Protein AF-A0A7S4PIA6-F1 (afdb_monomer_lite)

pLDDT: mean 94.28, std 5.27, range [56.28, 98.75]

Foldseek 3Di:
DVVLPDPQEDEWDWDWDQDPNDIDIDTDDFQDDPVFWAAADDPQQPDGHPRDPVVQVVLQSVLLQLLADWAAFPNDIGSFHRQFTWGLGPVRGIYTDDCQLRAFAAQDDPVDVVSRSHRGFFSLLQSPPPHRAHSQQPHPRRVVTPCNVVNNVVSPVSNCCCLPVLLLVLQVVLVVCVVVDDCVPPDPCVSCVNSRHDLVCLVSSLVDPPHDPVSNVVSVVVVVVVVVVVVVD

Organism: NCBI:txid180227

Structure (mmCIF, N/CA/C/O backbone):
data_AF-A0A7S4PIA6-F1
#
_entry.id   AF-A0A7S4PIA6-F1
#
loop_
_atom_site.group_PDB
_atom_site.id
_atom_site.type_symbol
_atom_site.label_atom_id
_atom_site.label_alt_id
_atom_site.label_comp_id
_atom_site.label_asym_id
_atom_site.label_entity_id
_atom_site.label_seq_id
_atom_site.pdbx_PDB_ins_code
_atom_site.Cartn_x
_atom_site.Cartn_y
_atom_site.Cartn_z
_atom_site.occupancy
_atom_site.B_iso_or_equiv
_atom_site.auth_seq_id
_atom_site.auth_comp_id
_atom_site.auth_asym_id
_atom_site.auth_atom_id
_atom_site.pdbx_PDB_model_num
ATOM 1 N N . TYR A 1 1 ? -2.557 -5.756 -7.084 1.00 83.75 1 TYR A N 1
ATOM 2 C CA . TYR A 1 1 ? -2.097 -6.574 -8.223 1.00 83.75 1 TYR A CA 1
ATOM 3 C C . TYR A 1 1 ? -3.034 -7.742 -8.509 1.00 83.75 1 TYR A C 1
ATOM 5 O O . TYR A 1 1 ? -3.848 -7.575 -9.399 1.00 83.75 1 TYR A O 1
ATOM 13 N N . VAL A 1 2 ? -3.037 -8.859 -7.762 1.00 85.31 2 VAL A N 1
ATOM 14 C CA . VAL A 1 2 ? -3.943 -10.005 -8.061 1.00 85.31 2 VAL A CA 1
ATOM 15 C C . VAL A 1 2 ? -5.424 -9.602 -8.090 1.00 85.31 2 VAL A C 1
ATOM 17 O O . VAL A 1 2 ? -6.125 -9.867 -9.060 1.00 85.31 2 VAL A O 1
ATOM 20 N N . SER A 1 3 ? -5.890 -8.867 -7.0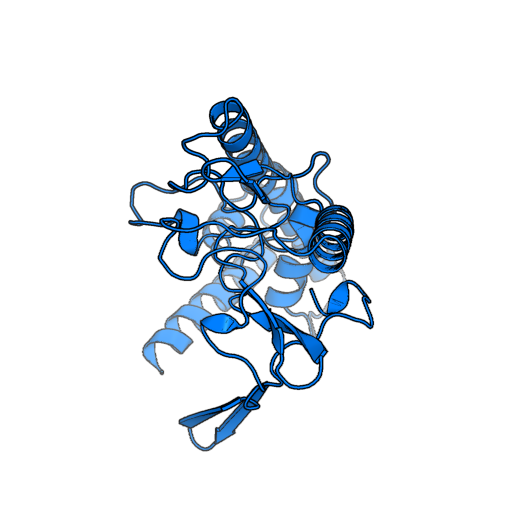76 1.00 86.12 3 SER A N 1
ATOM 21 C CA . SER A 1 3 ? -7.283 -8.397 -6.993 1.00 86.12 3 SER A CA 1
ATOM 22 C C . SER A 1 3 ? -7.675 -7.366 -8.060 1.00 86.12 3 SER A C 1
ATOM 24 O O . SER A 1 3 ? -8.831 -6.964 -8.103 1.00 86.12 3 SER A O 1
ATOM 26 N N . CYS A 1 4 ? -6.742 -6.916 -8.906 1.00 87.25 4 CYS A N 1
ATOM 27 C CA . CYS A 1 4 ? -7.047 -6.018 -10.019 1.00 87.25 4 CYS A CA 1
ATOM 28 C C . CYS A 1 4 ? -7.669 -6.759 -11.218 1.00 87.25 4 CYS A C 1
ATOM 30 O O . CYS A 1 4 ? -8.058 -6.099 -12.176 1.00 87.25 4 CYS A O 1
ATOM 32 N N . GLY A 1 5 ? -7.757 -8.098 -11.180 1.00 84.12 5 GLY A N 1
ATOM 33 C CA . GLY A 1 5 ? -8.440 -8.890 -12.211 1.00 84.12 5 GLY A CA 1
ATOM 34 C C . GLY A 1 5 ? -7.747 -8.838 -13.573 1.00 84.12 5 GLY A C 1
ATOM 35 O O . GLY A 1 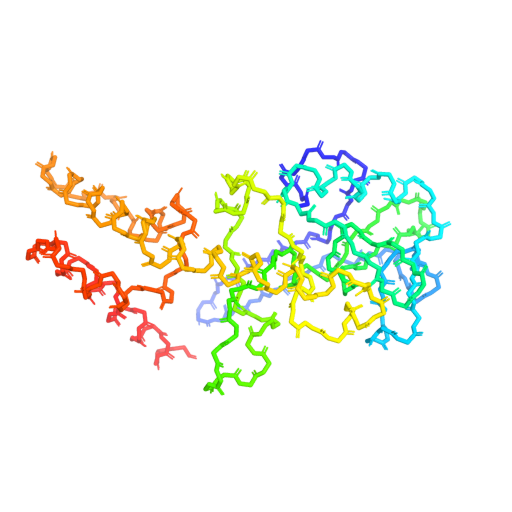5 ? -8.406 -8.736 -14.601 1.00 84.12 5 GLY A O 1
ATOM 36 N N . LEU A 1 6 ? -6.411 -8.820 -13.581 1.00 80.69 6 LEU A N 1
ATOM 37 C CA . LEU A 1 6 ? -5.613 -8.775 -14.803 1.00 80.69 6 LEU A CA 1
ATOM 38 C C . LEU A 1 6 ? -5.023 -10.161 -15.080 1.00 80.69 6 LEU A C 1
ATOM 40 O O . LEU A 1 6 ? -4.010 -10.522 -14.484 1.00 80.69 6 LEU A O 1
ATOM 44 N N . ASP A 1 7 ? -5.633 -10.902 -16.008 1.00 81.69 7 ASP A N 1
ATOM 45 C CA . ASP A 1 7 ? -5.304 -12.308 -16.329 1.00 81.69 7 ASP A CA 1
ATOM 46 C C . ASP A 1 7 ? -3.845 -12.537 -16.763 1.00 81.69 7 ASP A C 1
ATOM 48 O O . ASP A 1 7 ? -3.306 -13.645 -16.709 1.00 81.69 7 ASP A O 1
ATOM 52 N N . GLU A 1 8 ? -3.178 -11.476 -17.211 1.00 84.50 8 GLU A N 1
ATOM 53 C CA . GLU A 1 8 ? -1.801 -11.525 -17.691 1.00 84.50 8 GLU A CA 1
ATOM 54 C C . GLU A 1 8 ? -0.763 -11.444 -16.561 1.00 84.50 8 GLU A C 1
ATOM 56 O O . GLU A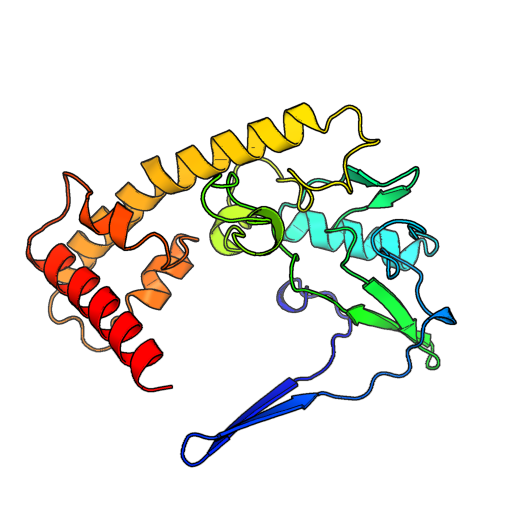 1 8 ? 0.370 -11.892 -16.757 1.00 84.50 8 GLU A O 1
ATOM 61 N N . VAL A 1 9 ? -1.139 -10.925 -15.383 1.00 85.06 9 VAL A N 1
ATOM 62 C CA . VAL A 1 9 ? -0.242 -10.760 -14.229 1.00 85.06 9 VAL A CA 1
ATOM 63 C C . VAL A 1 9 ? -0.154 -12.060 -13.441 1.00 85.06 9 VAL A C 1
ATOM 65 O O . VAL A 1 9 ? -1.127 -12.490 -12.824 1.00 85.06 9 VAL A O 1
ATOM 68 N N . ARG A 1 10 ? 1.040 -12.651 -13.375 1.00 91.94 10 ARG A N 1
ATOM 69 C CA . ARG A 1 10 ? 1.325 -13.769 -12.465 1.00 91.94 10 ARG A CA 1
ATOM 70 C C . ARG A 1 10 ? 2.151 -13.286 -11.288 1.00 91.94 10 ARG A C 1
ATOM 72 O O . ARG A 1 10 ? 3.020 -12.433 -11.430 1.00 91.94 10 ARG A O 1
ATOM 79 N N . VAL A 1 11 ? 1.874 -13.848 -10.124 1.00 92.75 11 VAL A N 1
ATOM 80 C CA . VAL A 1 11 ? 2.612 -13.597 -8.884 1.00 92.75 11 VAL A CA 1
ATOM 81 C C . VAL A 1 11 ? 3.029 -14.947 -8.301 1.00 92.75 11 VAL A C 1
ATOM 83 O O . VAL A 1 11 ? 2.384 -15.953 -8.619 1.00 92.75 11 VAL A O 1
ATOM 86 N N . PRO A 1 12 ? 4.081 -15.015 -7.473 1.00 91.62 12 PRO A N 1
ATOM 87 C CA . PRO A 1 12 ? 4.434 -16.258 -6.808 1.00 91.62 12 PRO A CA 1
ATOM 88 C C . PRO A 1 12 ? 3.278 -16.738 -5.927 1.00 91.62 12 PRO A C 1
ATOM 90 O O . PRO A 1 12 ? 2.705 -15.968 -5.151 1.00 91.62 12 PRO A O 1
ATOM 93 N N . LEU A 1 13 ? 2.935 -18.019 -6.050 1.00 91.25 13 LEU A N 1
ATOM 94 C CA . LEU A 1 13 ? 1.990 -18.660 -5.145 1.00 91.25 13 LEU A CA 1
ATOM 95 C C . LEU A 1 13 ? 2.695 -18.911 -3.818 1.00 91.25 13 LEU A C 1
ATOM 97 O O . LEU A 1 13 ? 3.808 -19.437 -3.797 1.00 91.25 13 LEU A O 1
ATOM 101 N N . MET A 1 14 ? 2.039 -18.531 -2.727 1.00 91.69 14 MET A N 1
ATOM 102 C CA . MET A 1 14 ? 2.562 -18.673 -1.376 1.00 91.69 14 MET A CA 1
ATOM 103 C C . MET A 1 14 ? 1.579 -19.464 -0.519 1.00 91.69 14 MET A C 1
ATOM 105 O O . MET A 1 14 ? 0.386 -19.161 -0.501 1.00 91.69 14 MET A O 1
ATOM 109 N N . ALA A 1 15 ? 2.092 -20.454 0.204 1.00 94.19 15 ALA A N 1
ATOM 110 C CA . ALA A 1 15 ? 1.369 -21.189 1.230 1.00 94.19 15 ALA A CA 1
ATOM 111 C C . ALA A 1 15 ? 2.049 -20.953 2.581 1.00 94.19 15 ALA A C 1
ATOM 113 O O . ALA A 1 15 ? 3.270 -21.057 2.697 1.00 94.19 15 ALA A O 1
ATOM 114 N N . ILE A 1 16 ? 1.249 -20.629 3.594 1.00 94.69 16 ILE A N 1
ATOM 115 C CA . ILE A 1 16 ? 1.700 -20.492 4.979 1.00 94.69 16 ILE A CA 1
ATOM 116 C C . ILE A 1 16 ? 1.115 -21.667 5.755 1.00 94.69 16 ILE A C 1
ATOM 118 O O . ILE A 1 16 ? -0.101 -21.857 5.752 1.00 94.69 16 ILE A O 1
ATOM 122 N N . VAL A 1 17 ? 1.979 -22.448 6.399 1.00 94.19 17 VAL A N 1
ATOM 123 C CA . VAL A 1 17 ? 1.599 -23.578 7.250 1.00 94.19 17 VAL A CA 1
ATOM 124 C C . VAL A 1 17 ? 2.033 -23.264 8.673 1.00 94.19 17 VAL A C 1
ATOM 126 O O . VAL A 1 17 ? 3.227 -23.168 8.952 1.00 94.19 17 VAL A O 1
ATOM 129 N N . ASP A 1 18 ? 1.053 -23.106 9.558 1.00 94.00 18 ASP A N 1
ATOM 130 C CA . ASP A 1 18 ? 1.274 -22.942 10.991 1.00 94.00 18 ASP A CA 1
ATOM 131 C C . ASP A 1 18 ? 1.080 -24.297 11.685 1.00 94.00 18 ASP A C 1
ATOM 133 O O . ASP A 1 18 ? -0.006 -24.874 11.627 1.00 94.00 18 ASP A O 1
ATOM 137 N N . TYR A 1 19 ? 2.124 -24.816 12.334 1.00 92.50 19 TYR A N 1
ATOM 138 C CA . TYR A 1 19 ? 2.091 -26.103 13.031 1.00 92.50 19 TYR A CA 1
ATOM 139 C C . TYR A 1 19 ? 2.911 -26.054 14.323 1.00 92.50 19 TYR A C 1
ATOM 141 O O . TYR A 1 19 ? 4.106 -25.779 14.292 1.00 92.50 19 TYR A O 1
ATOM 149 N N . LEU A 1 20 ? 2.263 -26.320 15.465 1.00 90.94 20 LEU A N 1
ATOM 150 C CA . LEU A 1 20 ? 2.878 -26.332 16.806 1.00 90.94 20 LEU A CA 1
ATOM 151 C C . LEU A 1 20 ? 3.732 -25.086 17.124 1.00 90.94 20 LEU A C 1
ATOM 153 O O . LEU A 1 20 ? 4.808 -25.191 17.700 1.00 90.94 20 LEU A O 1
ATOM 157 N N . GLY A 1 21 ? 3.259 -23.901 16.727 1.00 86.06 21 GLY A N 1
ATOM 158 C CA . GLY A 1 21 ? 3.973 -22.634 16.939 1.00 86.06 21 GLY A CA 1
ATOM 159 C C . GLY A 1 21 ? 5.052 -22.324 15.895 1.00 86.06 21 GLY A C 1
ATOM 160 O O . GLY A 1 21 ? 5.575 -21.215 15.880 1.00 86.06 21 GLY A O 1
ATOM 161 N N . PHE A 1 22 ? 5.344 -23.244 14.974 1.00 87.44 22 PHE A N 1
ATOM 162 C CA . PHE A 1 22 ? 6.227 -22.992 13.838 1.00 87.44 22 PHE A CA 1
ATOM 163 C C . PHE A 1 22 ? 5.433 -22.503 12.632 1.00 87.44 22 PHE A C 1
ATOM 165 O O . PHE A 1 22 ? 4.358 -23.024 12.332 1.00 87.44 22 PHE A O 1
ATOM 172 N N . ARG A 1 23 ? 5.999 -21.536 11.906 1.00 92.62 23 ARG A N 1
ATOM 173 C CA . ARG A 1 23 ? 5.467 -21.046 10.634 1.00 92.62 23 ARG A CA 1
ATOM 174 C C . ARG A 1 23 ? 6.405 -21.417 9.494 1.00 92.62 23 ARG A C 1
ATOM 176 O O . ARG A 1 23 ? 7.522 -20.910 9.417 1.00 92.62 23 ARG A O 1
ATOM 183 N N . LEU A 1 24 ? 5.923 -22.254 8.583 1.00 93.69 24 LEU A N 1
ATOM 184 C CA . LEU A 1 24 ? 6.580 -22.553 7.316 1.00 93.69 24 LEU A CA 1
ATOM 185 C C . LEU A 1 24 ? 5.947 -21.705 6.208 1.00 93.69 24 LEU A C 1
ATOM 187 O O . LEU A 1 24 ? 4.731 -21.737 6.018 1.00 93.69 24 LEU A O 1
ATOM 191 N N . THR A 1 25 ? 6.773 -20.997 5.440 1.00 94.00 25 THR A N 1
ATOM 192 C CA . THR A 1 25 ? 6.342 -20.303 4.219 1.00 94.00 25 THR A CA 1
ATOM 193 C C . THR A 1 25 ? 6.908 -21.037 3.009 1.00 94.00 25 THR A C 1
ATOM 195 O O . THR A 1 25 ? 8.121 -21.069 2.817 1.00 94.00 25 THR A O 1
ATOM 198 N N . ALA A 1 26 ? 6.036 -21.612 2.184 1.00 94.38 26 ALA A N 1
ATOM 199 C CA . ALA A 1 26 ? 6.396 -22.216 0.906 1.00 94.38 26 ALA A CA 1
ATOM 200 C C . ALA A 1 26 ? 6.010 -21.268 -0.234 1.00 94.38 26 ALA A C 1
ATOM 202 O O . ALA A 1 26 ? 4.901 -20.734 -0.248 1.00 94.38 26 ALA A O 1
ATOM 203 N N . MET A 1 27 ? 6.912 -21.060 -1.194 1.00 93.62 27 MET A N 1
ATOM 204 C CA . MET A 1 27 ? 6.695 -20.169 -2.334 1.00 93.62 27 MET A CA 1
ATOM 205 C C . MET A 1 27 ? 7.078 -20.866 -3.640 1.00 93.62 27 MET A C 1
ATOM 207 O O . MET A 1 27 ? 8.087 -21.567 -3.697 1.00 93.62 27 MET A O 1
ATOM 211 N N . SER A 1 28 ? 6.286 -20.678 -4.696 1.00 93.88 28 SER A N 1
ATOM 212 C CA . SER A 1 28 ? 6.595 -21.224 -6.021 1.00 93.88 28 SER A CA 1
ATOM 213 C C . SER A 1 28 ? 7.876 -20.616 -6.595 1.00 93.88 28 SER A C 1
ATOM 215 O O . SER A 1 28 ? 8.031 -19.392 -6.585 1.00 93.88 28 SER A O 1
ATOM 217 N N . LEU A 1 29 ? 8.732 -21.447 -7.192 1.00 94.25 29 LEU A N 1
ATOM 218 C CA . LEU A 1 29 ? 9.835 -20.970 -8.023 1.00 94.25 29 LEU A CA 1
ATOM 219 C C . LEU A 1 29 ? 9.290 -20.443 -9.351 1.00 94.25 29 LEU A C 1
ATOM 221 O O . LEU A 1 29 ? 8.489 -21.103 -10.013 1.00 94.25 29 LEU A O 1
ATOM 225 N N . LEU A 1 30 ? 9.730 -19.250 -9.738 1.00 95.25 30 LEU A N 1
ATOM 226 C CA . LEU A 1 30 ? 9.343 -18.615 -10.995 1.00 95.25 30 LEU A CA 1
ATOM 227 C C . LEU A 1 30 ? 10.496 -18.701 -12.007 1.00 95.25 30 LEU A C 1
ATOM 229 O O . LEU A 1 30 ? 11.657 -18.631 -11.599 1.00 95.25 30 LEU A O 1
ATOM 233 N N . PRO A 1 31 ? 10.221 -18.794 -13.322 1.00 96.19 31 PRO A N 1
ATOM 234 C CA . PRO A 1 31 ? 11.248 -18.880 -14.363 1.00 96.19 31 PRO A CA 1
ATOM 235 C C . PRO A 1 31 ? 11.884 -17.508 -14.671 1.00 96.19 31 PRO A C 1
ATOM 237 O O . PRO A 1 31 ? 12.035 -17.132 -15.832 1.00 96.19 31 PRO A O 1
ATOM 240 N N . VAL A 1 32 ? 12.252 -16.749 -13.637 1.00 96.62 32 VAL A N 1
ATOM 241 C CA . VAL A 1 32 ? 12.794 -15.383 -13.721 1.00 96.62 32 VAL A CA 1
ATOM 242 C C . VAL A 1 32 ? 14.270 -15.337 -13.308 1.00 96.62 32 VAL A C 1
ATOM 244 O O . VAL A 1 32 ? 14.841 -16.306 -12.805 1.00 96.62 32 VAL A O 1
ATOM 247 N N . GLY A 1 33 ? 14.924 -14.218 -13.585 1.00 94.38 33 GLY A N 1
ATOM 248 C CA . GLY A 1 33 ? 16.322 -13.930 -13.265 1.00 94.38 33 GLY A CA 1
ATOM 249 C C . GLY A 1 33 ? 16.640 -12.449 -13.471 1.00 94.38 33 GLY A C 1
ATOM 250 O O . GLY A 1 33 ? 15.786 -11.689 -13.930 1.00 94.38 33 GLY A O 1
ATOM 251 N N . ARG A 1 34 ? 17.871 -12.025 -13.166 1.00 93.38 34 ARG A N 1
ATOM 252 C CA . ARG A 1 34 ? 18.283 -10.611 -13.303 1.00 93.38 34 ARG A CA 1
ATOM 253 C C . ARG A 1 34 ? 18.144 -10.080 -14.734 1.00 93.38 34 ARG A C 1
ATOM 255 O O . ARG A 1 34 ? 17.800 -8.925 -14.951 1.00 93.38 34 ARG A O 1
ATOM 262 N N . ASP A 1 35 ? 18.375 -10.947 -15.710 1.00 95.25 35 ASP A N 1
ATOM 263 C CA . ASP A 1 35 ? 18.258 -10.697 -17.146 1.00 95.25 35 ASP A CA 1
ATOM 264 C C . ASP A 1 35 ? 16.808 -10.525 -17.629 1.00 95.25 35 ASP A C 1
ATOM 266 O O . ASP A 1 35 ? 16.577 -9.917 -18.668 1.00 95.25 35 ASP A O 1
ATOM 270 N N . THR A 1 36 ? 15.828 -11.011 -16.862 1.00 97.12 36 THR A N 1
ATOM 271 C CA . THR A 1 36 ? 14.402 -10.995 -17.245 1.00 97.12 36 THR A CA 1
ATOM 272 C C . THR A 1 36 ? 13.634 -9.751 -16.785 1.00 97.12 36 THR A C 1
ATOM 274 O O . THR A 1 36 ? 12.464 -9.598 -17.142 1.00 97.12 36 THR A O 1
ATOM 277 N N . LEU A 1 37 ? 14.256 -8.883 -15.974 1.00 97.69 37 LEU A N 1
ATOM 278 C CA . LEU A 1 37 ? 13.641 -7.656 -15.461 1.00 97.69 37 LEU A CA 1
ATOM 279 C C . LEU A 1 37 ? 13.376 -6.679 -16.614 1.00 97.69 37 LEU A C 1
ATOM 281 O O . LEU A 1 37 ? 14.299 -6.297 -17.329 1.00 97.69 37 LEU A O 1
ATOM 285 N N . VAL A 1 38 ? 12.135 -6.232 -16.765 1.00 97.81 38 VAL A N 1
ATOM 286 C CA . VAL A 1 38 ? 11.719 -5.272 -17.806 1.00 97.81 38 VAL A CA 1
ATOM 287 C C . VAL A 1 38 ? 11.007 -4.044 -17.240 1.00 97.81 38 VAL A C 1
ATOM 289 O O . VAL A 1 38 ? 10.715 -3.109 -17.984 1.00 97.81 38 VAL A O 1
ATOM 292 N N . TYR A 1 39 ? 10.695 -4.038 -15.945 1.00 97.94 39 TYR A N 1
ATOM 293 C CA . TYR A 1 39 ? 9.979 -2.957 -15.282 1.00 97.94 39 TYR A CA 1
ATOM 294 C C . TYR A 1 39 ? 10.404 -2.854 -13.810 1.00 97.94 39 TYR A C 1
ATOM 296 O O . TYR A 1 39 ? 10.526 -3.882 -13.150 1.00 97.94 39 TYR A O 1
ATOM 304 N N . GLY A 1 40 ? 10.588 -1.635 -13.297 1.00 97.38 40 GLY A N 1
ATOM 305 C CA . GLY A 1 40 ? 11.011 -1.382 -11.915 1.00 97.38 40 GLY A CA 1
ATOM 306 C C . GLY A 1 40 ? 12.532 -1.339 -11.759 1.00 97.38 40 GLY A C 1
ATOM 307 O O . GLY A 1 40 ? 13.256 -1.027 -12.709 1.00 97.38 40 GLY A O 1
ATOM 308 N N . THR A 1 41 ? 13.027 -1.624 -10.557 1.00 95.94 41 THR A N 1
ATOM 309 C CA . THR A 1 41 ? 14.460 -1.658 -10.241 1.00 95.94 41 THR A CA 1
ATOM 310 C C . THR A 1 41 ? 14.792 -2.796 -9.291 1.00 95.94 41 THR A C 1
ATOM 312 O O . THR A 1 41 ? 14.015 -3.081 -8.390 1.00 95.94 41 THR A O 1
ATOM 315 N N . MET A 1 42 ? 15.977 -3.383 -9.474 1.00 93.75 42 MET A N 1
ATOM 316 C CA . MET A 1 42 ? 16.516 -4.444 -8.613 1.00 93.75 42 MET A CA 1
ATOM 317 C C . MET A 1 42 ? 17.822 -4.066 -7.905 1.00 93.75 42 MET A C 1
ATOM 319 O O . MET A 1 42 ? 18.473 -4.890 -7.263 1.00 93.75 42 MET A O 1
ATOM 323 N N . ASP A 1 43 ? 18.266 -2.820 -8.072 1.00 93.12 43 ASP A N 1
ATOM 324 C CA . ASP A 1 43 ? 19.555 -2.320 -7.589 1.00 93.12 43 ASP A CA 1
ATOM 325 C C . ASP A 1 43 ? 19.406 -1.001 -6.815 1.00 93.12 43 ASP A C 1
ATOM 327 O O . ASP A 1 43 ? 20.298 -0.146 -6.827 1.00 93.12 43 ASP A O 1
ATOM 331 N N . ALA A 1 44 ? 18.276 -0.866 -6.108 1.00 89.19 44 ALA A N 1
ATOM 332 C CA . ALA A 1 44 ? 17.903 0.299 -5.304 1.00 89.19 44 ALA A CA 1
ATOM 333 C C . ALA A 1 44 ? 17.895 1.612 -6.107 1.00 89.19 44 ALA A C 1
ATOM 335 O O . ALA A 1 44 ? 18.248 2.681 -5.605 1.00 89.19 44 ALA A O 1
ATOM 336 N N . GLY A 1 45 ? 17.484 1.527 -7.372 1.00 90.25 45 GLY A N 1
ATOM 337 C CA . GLY A 1 45 ? 17.267 2.679 -8.230 1.00 90.25 45 GLY A CA 1
ATOM 338 C C . GLY A 1 45 ? 18.484 3.152 -9.017 1.00 90.25 45 GLY A C 1
ATOM 339 O O . GLY A 1 45 ? 18.456 4.266 -9.538 1.00 90.25 45 GLY A O 1
ATOM 340 N N . LYS A 1 46 ? 19.550 2.344 -9.112 1.00 91.56 46 LYS A N 1
ATOM 341 C CA . LYS A 1 46 ? 20.684 2.653 -10.001 1.00 91.56 46 LYS A CA 1
ATOM 342 C C . LYS A 1 46 ? 20.295 2.440 -11.464 1.00 91.56 46 LYS A C 1
ATOM 344 O O . LYS A 1 46 ? 20.661 3.250 -12.310 1.00 91.56 46 LYS A O 1
ATOM 349 N N . THR A 1 47 ? 19.509 1.402 -11.732 1.00 94.25 47 THR A N 1
ATOM 350 C CA . THR A 1 47 ? 18.940 1.081 -13.040 1.00 94.25 47 THR A CA 1
ATOM 351 C C . THR A 1 47 ? 17.423 1.006 -12.915 1.00 94.25 47 THR A C 1
ATOM 353 O O . THR A 1 47 ? 16.896 0.160 -12.190 1.00 94.25 47 THR A O 1
ATOM 356 N N . ILE A 1 48 ? 16.713 1.881 -13.632 1.00 96.94 48 ILE A N 1
ATOM 357 C CA . ILE A 1 48 ? 15.246 1.898 -13.683 1.00 96.94 48 ILE A CA 1
ATOM 358 C C . ILE A 1 48 ? 14.782 1.429 -15.054 1.00 96.94 48 ILE A C 1
ATOM 360 O O . ILE A 1 48 ? 15.152 2.029 -16.064 1.00 96.94 48 ILE A O 1
ATOM 364 N N . ARG A 1 49 ? 13.935 0.401 -15.085 1.00 97.56 49 ARG A N 1
ATOM 365 C CA . ARG A 1 49 ? 13.391 -0.174 -16.317 1.00 97.56 49 ARG A CA 1
ATOM 366 C C . ARG A 1 49 ? 11.911 0.125 -16.481 1.00 97.56 49 ARG A C 1
ATOM 368 O O . ARG A 1 49 ? 11.143 0.127 -15.520 1.00 97.56 49 ARG A O 1
ATOM 375 N N . ASN A 1 50 ? 11.516 0.344 -17.726 1.00 97.62 50 ASN A N 1
ATOM 376 C CA . ASN A 1 50 ? 10.135 0.275 -18.203 1.00 97.62 50 ASN A CA 1
ATOM 377 C C . ASN A 1 50 ? 10.198 -0.016 -19.707 1.00 97.62 50 ASN A C 1
ATOM 379 O O . ASN A 1 50 ? 9.755 0.762 -20.550 1.00 97.62 50 ASN A O 1
ATOM 383 N N . ASP A 1 51 ? 10.857 -1.124 -20.024 1.00 96.00 51 ASP A N 1
ATOM 384 C CA . ASP A 1 51 ? 11.432 -1.379 -21.346 1.00 96.00 51 ASP A CA 1
ATOM 385 C C . ASP A 1 51 ? 10.443 -2.132 -22.245 1.00 96.00 51 ASP A C 1
ATOM 387 O O . ASP A 1 51 ? 10.597 -2.202 -23.463 1.00 96.00 51 ASP A O 1
ATOM 391 N N . ASN A 1 52 ? 9.392 -2.699 -21.647 1.00 96.31 52 ASN A N 1
ATOM 392 C CA . ASN A 1 52 ? 8.365 -3.454 -22.343 1.00 96.31 52 ASN A CA 1
ATOM 393 C C . ASN A 1 52 ? 7.025 -2.706 -22.324 1.00 96.31 52 ASN A C 1
ATOM 395 O O . ASN A 1 52 ? 6.370 -2.586 -21.288 1.00 96.31 52 ASN A O 1
ATOM 399 N N . GLN A 1 53 ? 6.568 -2.265 -23.501 1.00 95.62 53 GLN A N 1
ATOM 400 C CA . GLN A 1 53 ? 5.342 -1.472 -23.637 1.00 95.62 53 GLN A CA 1
ATOM 401 C C . GLN A 1 53 ? 4.083 -2.201 -23.132 1.00 95.62 53 GLN A C 1
ATOM 403 O O . GLN A 1 53 ? 3.181 -1.560 -22.589 1.00 95.62 53 GLN A O 1
ATOM 408 N N . ARG A 1 54 ? 3.999 -3.530 -23.299 1.00 94.00 54 ARG A N 1
ATOM 409 C CA . ARG A 1 54 ? 2.867 -4.333 -22.806 1.00 94.00 54 ARG A CA 1
ATOM 410 C C . ARG A 1 54 ? 2.837 -4.325 -21.279 1.00 94.00 54 ARG A C 1
ATOM 412 O O . ARG A 1 54 ? 1.789 -4.046 -20.703 1.00 94.00 54 ARG A O 1
ATOM 419 N N . VAL A 1 55 ? 3.988 -4.543 -20.642 1.00 95.50 55 VAL A N 1
ATOM 420 C CA . VAL A 1 55 ? 4.130 -4.466 -19.179 1.00 95.50 55 VAL A CA 1
ATOM 421 C C . VAL A 1 55 ? 3.799 -3.062 -18.679 1.00 95.50 55 VAL A C 1
ATOM 423 O O . VAL A 1 55 ? 2.963 -2.919 -17.792 1.00 95.50 55 VAL A O 1
ATOM 426 N N . GLY A 1 56 ? 4.357 -2.016 -19.295 1.00 96.81 56 GLY A N 1
ATOM 427 C CA . GLY A 1 56 ? 4.082 -0.627 -18.920 1.00 96.81 56 GLY A CA 1
ATOM 428 C C . GLY A 1 56 ? 2.594 -0.260 -19.004 1.00 96.81 56 GLY A C 1
ATOM 429 O O . GLY A 1 56 ? 2.052 0.340 -18.074 1.00 96.81 56 GLY A O 1
ATOM 430 N N . LYS A 1 57 ? 1.891 -0.683 -20.067 1.00 95.94 57 LYS A N 1
ATOM 431 C CA . LYS A 1 57 ? 0.430 -0.506 -20.200 1.00 95.94 57 LYS A CA 1
ATOM 432 C C . LYS A 1 57 ? -0.339 -1.231 -19.092 1.00 95.94 57 LYS A C 1
ATOM 434 O O . LYS A 1 57 ? -1.294 -0.676 -18.549 1.00 95.94 57 LYS A O 1
ATOM 439 N N . LEU A 1 58 ? 0.078 -2.445 -18.737 1.00 95.31 58 LEU A N 1
ATOM 440 C CA . LEU A 1 58 ? -0.565 -3.231 -17.687 1.00 95.31 58 LEU A CA 1
ATOM 441 C C . LEU A 1 58 ? 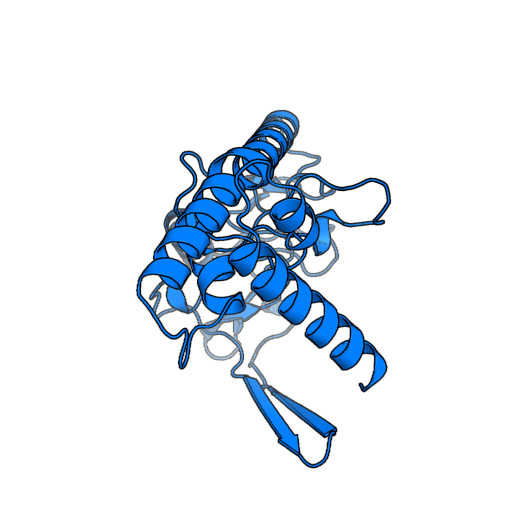-0.350 -2.626 -16.296 1.00 95.31 58 LEU A C 1
ATOM 443 O O . LEU A 1 58 ? -1.288 -2.543 -15.501 1.00 95.31 58 LEU A O 1
ATOM 447 N N . MET A 1 59 ? 0.861 -2.142 -16.021 1.00 96.88 59 MET A N 1
ATOM 448 C CA . MET A 1 59 ? 1.181 -1.432 -14.784 1.00 96.88 59 MET A CA 1
ATOM 449 C C . MET A 1 59 ? 0.400 -0.125 -14.679 1.00 96.88 59 MET A C 1
ATOM 451 O O . MET A 1 59 ? -0.161 0.153 -13.622 1.00 96.88 59 MET A O 1
ATOM 455 N N . LYS A 1 60 ? 0.250 0.621 -15.781 1.00 97.19 60 LYS A N 1
ATOM 456 C CA . LYS A 1 60 ? -0.615 1.807 -15.834 1.00 97.19 60 LYS A CA 1
ATOM 457 C C . LYS A 1 60 ? -2.073 1.472 -15.502 1.00 97.19 60 LYS A C 1
ATOM 459 O O . LYS A 1 60 ? -2.648 2.101 -14.620 1.00 97.19 60 LYS A O 1
ATOM 464 N N . LYS A 1 61 ? -2.648 0.447 -16.139 1.00 96.38 61 LYS A N 1
ATOM 465 C CA . LYS A 1 61 ? -4.019 -0.009 -15.848 1.00 96.38 61 LYS A CA 1
ATOM 466 C C . LYS A 1 61 ? -4.176 -0.435 -14.384 1.00 96.38 61 LYS A C 1
ATOM 468 O O . LYS A 1 61 ? -5.182 -0.144 -13.745 1.00 96.38 61 LYS A O 1
ATOM 473 N N . THR A 1 62 ? -3.163 -1.101 -13.832 1.00 95.38 62 THR A N 1
ATOM 474 C CA . THR A 1 62 ? -3.157 -1.490 -12.416 1.00 95.38 62 THR A CA 1
ATOM 475 C C . THR A 1 62 ? -3.133 -0.272 -11.494 1.00 95.38 62 THR A C 1
ATOM 477 O O . THR A 1 62 ? -3.870 -0.235 -10.511 1.00 95.38 62 THR A O 1
ATOM 480 N N . ALA A 1 63 ? -2.325 0.734 -11.825 1.00 97.44 63 ALA A N 1
ATOM 481 C CA . ALA A 1 63 ? -2.230 1.982 -11.080 1.00 97.44 63 ALA A CA 1
ATOM 482 C C . ALA A 1 63 ? -3.560 2.737 -11.055 1.00 97.44 63 ALA A C 1
ATOM 484 O O . ALA A 1 63 ? -3.964 3.206 -9.997 1.00 97.44 63 ALA A O 1
ATOM 485 N N . GLU A 1 64 ? -4.273 2.786 -12.182 1.00 96.94 64 GLU A N 1
ATOM 486 C CA . GLU A 1 64 ? -5.608 3.386 -12.276 1.00 96.94 64 GLU A CA 1
ATOM 487 C C . GLU A 1 64 ? -6.604 2.686 -11.332 1.00 96.94 64 GLU A C 1
ATOM 489 O O . GLU A 1 64 ? -7.293 3.353 -10.564 1.00 96.94 64 GLU A O 1
ATOM 494 N N . ILE A 1 65 ? -6.614 1.346 -11.294 1.00 96.31 65 ILE A N 1
ATOM 495 C CA . ILE A 1 65 ? -7.472 0.560 -10.381 1.00 96.31 65 ILE A CA 1
ATOM 496 C C . ILE A 1 65 ? -7.088 0.781 -8.908 1.00 96.31 65 ILE A C 1
ATOM 498 O O . ILE A 1 65 ? -7.944 0.852 -8.025 1.00 96.31 65 ILE A O 1
ATOM 502 N N . MET A 1 66 ? -5.790 0.863 -8.620 1.00 96.56 66 MET A N 1
ATOM 503 C CA . MET A 1 66 ? -5.262 1.038 -7.264 1.00 96.56 66 MET A CA 1
ATOM 504 C C . MET A 1 66 ? -5.229 2.508 -6.814 1.00 96.56 66 MET A C 1
ATOM 506 O O . MET A 1 66 ? -4.823 2.777 -5.684 1.00 96.56 66 MET A O 1
ATOM 510 N N . ASN A 1 67 ? -5.660 3.441 -7.671 1.00 98.31 67 ASN A N 1
ATOM 511 C CA . ASN A 1 67 ? -5.587 4.886 -7.464 1.00 98.31 67 ASN A CA 1
ATOM 512 C C . ASN A 1 67 ? -4.163 5.378 -7.119 1.00 98.31 67 ASN A C 1
ATOM 514 O O . ASN A 1 67 ? -3.942 6.172 -6.198 1.00 98.31 67 ASN A O 1
ATOM 518 N N . LEU A 1 68 ? -3.170 4.867 -7.850 1.00 98.56 68 LEU A N 1
ATOM 519 C CA . LEU A 1 68 ? -1.764 5.236 -7.713 1.00 98.56 68 LEU A CA 1
ATOM 520 C C . LEU A 1 68 ? -1.379 6.296 -8.739 1.00 98.56 68 LEU A C 1
ATOM 522 O O . LEU A 1 68 ? -1.740 6.229 -9.914 1.00 98.56 68 LEU A O 1
ATOM 526 N N . ARG A 1 69 ? -0.601 7.278 -8.289 1.00 98.38 69 ARG A N 1
ATOM 527 C CA . ARG A 1 69 ? -0.088 8.348 -9.142 1.00 98.38 69 ARG A CA 1
ATOM 528 C C . ARG A 1 69 ? 1.243 7.924 -9.773 1.00 98.38 69 ARG A C 1
ATOM 530 O O . ARG A 1 69 ? 2.136 7.521 -9.024 1.00 98.38 69 ARG A O 1
ATOM 537 N N . PRO A 1 70 ? 1.413 8.051 -11.103 1.00 98.38 70 PRO A N 1
ATOM 538 C CA . PRO A 1 70 ? 2.703 7.818 -11.739 1.00 98.38 70 PRO A CA 1
ATOM 539 C C . PRO A 1 70 ? 3.728 8.875 -11.328 1.00 98.38 70 PRO A C 1
ATOM 541 O O . PRO A 1 70 ? 3.366 10.004 -10.984 1.00 98.38 70 PRO A O 1
ATOM 544 N N . HIS A 1 71 ? 5.001 8.511 -11.410 1.00 98.25 71 HIS A N 1
ATOM 545 C CA . HIS A 1 71 ? 6.119 9.399 -11.114 1.00 98.25 71 HIS A CA 1
ATOM 546 C C . HIS A 1 71 ? 7.337 9.060 -11.978 1.00 98.25 71 HIS A C 1
ATOM 548 O O . HIS A 1 71 ? 7.434 7.969 -12.542 1.00 98.25 71 HIS A O 1
ATOM 554 N N . ILE A 1 72 ? 8.263 10.007 -12.075 1.00 98.31 72 ILE A N 1
ATOM 555 C CA . ILE A 1 72 ? 9.561 9.847 -12.721 1.00 98.31 72 ILE A CA 1
ATOM 556 C C . ILE A 1 72 ? 10.562 9.331 -11.688 1.00 98.31 72 ILE A C 1
ATOM 558 O O . ILE A 1 72 ? 10.740 9.922 -10.621 1.00 98.31 72 ILE A O 1
ATOM 562 N N . CYS A 1 73 ? 11.227 8.233 -12.028 1.00 96.62 73 CYS A N 1
ATOM 563 C CA . CYS A 1 73 ? 12.342 7.677 -11.283 1.00 96.62 73 CYS A CA 1
ATOM 564 C C . CYS A 1 73 ? 13.570 7.625 -12.199 1.00 96.62 73 CYS A C 1
ATOM 566 O O . CYS A 1 73 ? 13.545 6.961 -13.240 1.00 96.62 73 CYS A O 1
ATOM 568 N N . GLY A 1 74 ? 14.620 8.385 -11.868 1.00 93.44 74 GLY A N 1
ATOM 569 C CA . GLY A 1 74 ? 15.702 8.666 -12.811 1.00 93.44 74 GLY A CA 1
ATOM 570 C C . GLY A 1 74 ? 15.167 9.442 -14.016 1.00 93.44 74 GLY A C 1
ATOM 571 O O . GLY A 1 74 ? 14.807 10.610 -13.912 1.00 93.44 74 GLY A O 1
ATOM 572 N N . HIS A 1 75 ? 15.056 8.764 -15.157 1.00 94.19 75 HIS A N 1
ATOM 573 C CA . HIS A 1 75 ? 14.480 9.316 -16.391 1.00 94.19 75 HIS A CA 1
ATOM 574 C C . HIS A 1 75 ? 13.258 8.529 -16.884 1.00 94.19 75 HIS A C 1
ATOM 576 O O . HIS A 1 75 ? 12.711 8.818 -17.947 1.00 94.19 75 HIS A O 1
ATOM 582 N N . THR A 1 76 ? 12.817 7.540 -16.108 1.00 97.44 76 THR A N 1
ATOM 583 C CA . THR A 1 76 ? 11.786 6.587 -16.507 1.00 97.44 76 THR A CA 1
ATOM 584 C C . THR A 1 76 ? 10.504 6.861 -15.737 1.00 97.44 76 THR A C 1
ATOM 586 O O . THR A 1 76 ? 10.516 7.019 -14.519 1.00 97.44 76 THR A O 1
ATOM 589 N N . THR A 1 77 ? 9.370 6.901 -16.436 1.00 98.19 77 THR A N 1
ATOM 590 C CA . THR A 1 77 ? 8.061 6.982 -15.775 1.00 98.19 77 THR A CA 1
ATOM 591 C C . THR A 1 77 ? 7.634 5.600 -15.294 1.00 98.19 77 THR A C 1
ATOM 593 O O . THR A 1 77 ? 7.555 4.666 -16.096 1.00 98.19 77 THR A O 1
ATOM 596 N N . LEU A 1 78 ? 7.302 5.492 -14.010 1.00 98.31 78 LEU A N 1
ATOM 597 C CA . LEU A 1 78 ? 6.738 4.299 -13.387 1.00 98.31 78 LEU A CA 1
ATOM 598 C C . LEU A 1 78 ? 5.309 4.562 -12.903 1.00 98.31 78 LEU A C 1
ATOM 600 O O . LEU A 1 78 ? 4.935 5.681 -12.550 1.00 98.31 78 LEU A O 1
ATOM 604 N N . TYR A 1 79 ? 4.510 3.498 -12.879 1.00 98.06 79 TYR A N 1
ATOM 605 C CA . TYR A 1 79 ? 3.105 3.490 -12.458 1.00 98.06 79 TYR A CA 1
ATOM 606 C C . TYR A 1 79 ? 2.894 2.758 -11.116 1.00 98.06 79 TYR A C 1
ATOM 608 O O . TYR A 1 79 ? 1.776 2.628 -10.632 1.00 98.06 79 TYR A O 1
ATOM 616 N N . SER A 1 80 ? 3.968 2.286 -10.494 1.00 97.62 80 SER A N 1
ATOM 617 C CA . SER A 1 80 ? 4.005 1.588 -9.203 1.00 97.62 80 SER A CA 1
ATOM 618 C C . SER A 1 80 ? 5.113 2.182 -8.342 1.00 97.62 80 SER A C 1
ATOM 620 O O . SER A 1 80 ? 5.777 3.115 -8.784 1.00 97.62 80 SER A O 1
ATOM 622 N N . ALA A 1 81 ? 5.351 1.633 -7.146 1.00 97.25 81 ALA A N 1
ATOM 623 C CA . ALA A 1 81 ? 6.640 1.851 -6.497 1.00 97.25 81 ALA A CA 1
ATOM 624 C C . ALA A 1 81 ? 7.778 1.298 -7.372 1.00 97.25 81 ALA A C 1
ATOM 626 O O . ALA A 1 81 ? 7.569 0.326 -8.107 1.00 97.25 81 ALA A O 1
ATOM 627 N N . ALA A 1 82 ? 8.956 1.904 -7.277 1.00 96.69 82 ALA A N 1
ATOM 628 C CA . ALA A 1 82 ? 10.131 1.566 -8.064 1.00 96.69 82 ALA A CA 1
ATOM 629 C C . ALA A 1 82 ? 10.612 0.137 -7.802 1.00 96.69 82 ALA A C 1
ATOM 631 O O . ALA A 1 82 ? 10.934 -0.570 -8.751 1.00 96.69 82 ALA A O 1
ATOM 632 N N . ASP A 1 83 ? 10.570 -0.301 -6.541 1.00 93.50 83 ASP A N 1
ATOM 633 C CA . ASP A 1 83 ? 10.978 -1.655 -6.138 1.00 93.50 83 ASP A CA 1
ATOM 634 C C . ASP A 1 83 ? 9.982 -2.742 -6.578 1.00 93.50 83 ASP A C 1
ATOM 636 O O . ASP A 1 83 ? 10.232 -3.914 -6.344 1.00 93.50 83 ASP A O 1
ATOM 640 N N . VAL A 1 84 ? 8.833 -2.395 -7.177 1.00 95.75 84 VAL A N 1
ATOM 641 C CA . VAL A 1 84 ? 7.955 -3.419 -7.762 1.00 95.75 84 VAL A CA 1
ATOM 642 C C . VAL A 1 84 ? 8.577 -3.884 -9.070 1.00 95.75 84 VAL A C 1
ATOM 644 O O . VAL A 1 84 ? 8.571 -3.159 -10.068 1.00 95.75 84 VAL A O 1
ATOM 647 N N . GLU A 1 85 ? 9.072 -5.114 -9.064 1.00 96.81 85 GLU A N 1
ATOM 648 C CA . GLU A 1 85 ? 9.756 -5.708 -10.203 1.00 96.81 85 GLU A CA 1
ATOM 649 C C . GLU A 1 85 ? 8.772 -6.404 -11.150 1.00 96.81 85 GLU A C 1
ATOM 651 O O . GLU A 1 85 ? 7.920 -7.198 -10.741 1.00 96.81 85 GLU A O 1
ATOM 656 N N . GLY A 1 86 ? 8.896 -6.115 -12.445 1.00 96.75 86 GLY A N 1
ATOM 657 C CA . GLY A 1 86 ? 8.172 -6.798 -13.510 1.00 96.75 86 GLY A CA 1
ATOM 658 C C . GLY A 1 86 ? 9.114 -7.541 -14.445 1.00 96.75 86 GLY A C 1
ATOM 659 O O . GLY A 1 86 ? 10.063 -6.963 -14.976 1.00 96.75 86 GLY A O 1
ATOM 660 N N . HIS A 1 87 ? 8.815 -8.815 -14.681 1.00 97.62 87 HIS A N 1
ATOM 661 C CA . HIS A 1 87 ? 9.639 -9.734 -15.459 1.00 97.62 87 HIS A CA 1
ATOM 662 C C . HIS A 1 87 ? 8.863 -10.360 -16.610 1.00 97.62 87 HIS A C 1
ATOM 664 O O . HIS A 1 87 ? 7.679 -10.675 -16.471 1.00 97.62 87 HIS A O 1
ATOM 670 N N . ILE A 1 88 ? 9.562 -10.630 -17.711 1.00 97.44 88 ILE A N 1
ATOM 671 C CA . ILE A 1 88 ? 9.133 -11.622 -18.702 1.00 97.44 88 ILE A CA 1
ATOM 672 C C . ILE A 1 88 ? 9.945 -12.888 -18.450 1.00 97.44 88 ILE A C 1
ATOM 674 O O . ILE A 1 88 ? 11.142 -12.927 -18.724 1.00 97.44 88 ILE A O 1
ATOM 678 N N . GLY A 1 89 ? 9.302 -13.904 -17.878 1.00 96.62 89 GLY A N 1
ATOM 679 C CA . GLY A 1 89 ? 9.941 -15.175 -17.559 1.00 96.62 89 GLY A CA 1
ATOM 680 C C . GLY A 1 89 ? 10.454 -15.894 -18.805 1.00 96.62 89 GLY A C 1
ATOM 681 O O . GLY A 1 89 ? 10.045 -15.612 -19.932 1.00 96.62 89 GLY A O 1
ATOM 682 N N . ARG A 1 90 ? 11.330 -16.880 -18.598 1.00 97.19 90 ARG A N 1
ATOM 683 C CA . ARG A 1 90 ? 11.899 -17.720 -19.672 1.00 97.19 90 ARG A CA 1
ATOM 684 C C . ARG A 1 90 ? 10.846 -18.534 -20.433 1.00 97.19 90 ARG A C 1
ATOM 686 O O . ARG A 1 90 ? 11.122 -19.043 -21.510 1.00 97.19 90 ARG A O 1
ATOM 693 N N . ASP A 1 91 ? 9.642 -18.632 -19.884 1.00 96.19 91 ASP A N 1
ATOM 694 C CA . ASP A 1 91 ? 8.460 -19.236 -20.496 1.00 96.19 91 ASP A CA 1
ATOM 695 C C . ASP A 1 91 ? 7.569 -18.221 -21.247 1.00 96.19 91 ASP A C 1
ATOM 697 O O . ASP A 1 91 ? 6.453 -18.547 -21.655 1.00 96.19 91 ASP A O 1
ATOM 701 N N . GLY A 1 92 ? 8.032 -16.976 -21.402 1.00 94.31 92 GLY A N 1
ATOM 702 C CA . GLY A 1 92 ? 7.335 -15.893 -22.097 1.00 94.31 92 GLY A CA 1
ATOM 703 C C . GLY A 1 92 ? 6.191 -15.253 -21.306 1.00 94.31 92 GLY A C 1
ATOM 704 O O . GLY A 1 92 ? 5.471 -14.409 -21.849 1.00 94.31 92 GLY A O 1
ATOM 705 N N . ARG A 1 93 ? 5.986 -15.631 -20.038 1.00 94.06 93 ARG A N 1
ATOM 706 C CA . ARG A 1 93 ? 4.889 -15.113 -19.208 1.00 94.06 93 ARG A CA 1
ATOM 707 C C . ARG A 1 93 ? 5.336 -13.921 -18.369 1.00 94.06 93 ARG A C 1
ATOM 709 O O . ARG A 1 93 ? 6.493 -13.818 -17.974 1.00 94.06 93 ARG A O 1
ATOM 716 N N . MET A 1 94 ? 4.401 -13.018 -18.077 1.00 94.56 94 MET A N 1
ATOM 717 C CA . MET A 1 94 ? 4.667 -11.873 -17.209 1.00 94.56 94 MET A CA 1
ATOM 718 C C . MET A 1 94 ? 4.532 -12.256 -15.736 1.00 94.56 94 MET A C 1
ATOM 720 O O . MET A 1 94 ? 3.503 -12.804 -15.330 1.00 94.56 94 MET A O 1
ATOM 724 N N . TYR A 1 95 ? 5.537 -11.890 -14.945 1.00 95.81 95 TYR A N 1
ATOM 725 C CA . TYR A 1 95 ? 5.563 -12.053 -13.496 1.00 95.81 95 TYR A CA 1
ATOM 726 C C . TYR A 1 95 ? 5.792 -10.708 -12.815 1.00 95.81 95 TYR A C 1
ATOM 728 O O . TYR A 1 95 ? 6.614 -9.919 -13.276 1.00 95.81 95 TYR A O 1
ATOM 736 N N . LEU A 1 96 ? 5.080 -10.458 -11.719 1.00 95.44 96 LEU A N 1
ATOM 737 C CA . LEU A 1 96 ? 5.370 -9.356 -10.809 1.00 95.44 96 LEU A CA 1
ATOM 738 C C . LEU A 1 96 ? 5.918 -9.890 -9.487 1.00 95.44 96 LEU A C 1
ATOM 740 O O . LEU A 1 96 ? 5.484 -10.944 -9.008 1.00 95.44 96 LEU A O 1
ATOM 744 N N . LEU A 1 97 ? 6.835 -9.131 -8.901 1.00 94.62 97 LEU A N 1
ATOM 745 C CA . LEU A 1 97 ? 7.513 -9.427 -7.646 1.00 94.62 97 LEU A CA 1
ATOM 746 C C . LEU A 1 97 ? 7.598 -8.174 -6.760 1.00 94.62 97 LEU A C 1
ATOM 748 O O . LEU A 1 97 ? 7.188 -7.083 -7.154 1.00 94.62 97 LEU A O 1
ATOM 752 N N . ASP A 1 98 ? 8.075 -8.370 -5.530 1.00 92.44 98 ASP A N 1
ATOM 753 C CA . ASP A 1 98 ? 8.449 -7.307 -4.591 1.00 92.44 98 ASP A CA 1
ATOM 754 C C . ASP A 1 98 ? 7.337 -6.302 -4.253 1.00 92.44 98 ASP A C 1
ATOM 756 O O . ASP A 1 98 ? 7.437 -5.080 -4.333 1.00 92.44 98 ASP A O 1
ATOM 760 N N . PHE A 1 99 ? 6.227 -6.852 -3.760 1.00 91.69 99 PHE A N 1
ATOM 761 C CA . PHE A 1 99 ? 5.018 -6.099 -3.411 1.00 91.69 99 PHE A CA 1
ATOM 762 C C . PHE A 1 99 ? 5.065 -5.362 -2.065 1.00 91.69 99 PHE A C 1
ATOM 764 O O . PHE A 1 99 ? 4.035 -4.840 -1.628 1.00 91.69 99 PHE A O 1
ATOM 771 N N . SER A 1 100 ? 6.213 -5.327 -1.383 1.00 86.44 100 SER A N 1
ATOM 772 C CA . SER A 1 100 ? 6.337 -4.770 -0.026 1.00 86.44 100 SER A CA 1
ATOM 773 C C . SER A 1 100 ? 5.880 -3.309 0.054 1.00 86.44 100 SER A C 1
ATOM 775 O O . SER A 1 100 ? 5.291 -2.911 1.057 1.00 86.44 100 SER A O 1
ATOM 777 N N . ARG A 1 101 ? 6.063 -2.543 -1.033 1.00 91.25 101 ARG A N 1
ATOM 778 C CA . ARG A 1 101 ? 5.675 -1.127 -1.166 1.00 91.25 101 ARG A CA 1
ATOM 779 C C . ARG A 1 101 ? 4.598 -0.891 -2.228 1.00 91.25 101 ARG A C 1
ATOM 781 O O . ARG A 1 101 ? 4.601 0.114 -2.927 1.00 91.25 101 ARG A O 1
ATOM 788 N N . ALA A 1 102 ? 3.637 -1.811 -2.349 1.00 92.69 102 ALA A N 1
ATOM 789 C CA . ALA A 1 102 ? 2.563 -1.713 -3.344 1.00 92.69 102 ALA A CA 1
ATOM 790 C C . ALA A 1 102 ? 1.650 -0.476 -3.192 1.00 92.69 102 ALA A C 1
ATOM 792 O O . ALA A 1 102 ? 1.003 -0.087 -4.163 1.00 92.69 102 ALA A O 1
ATOM 793 N N . PHE A 1 103 ? 1.573 0.119 -1.997 1.00 97.38 103 PHE A N 1
ATOM 794 C CA . PHE A 1 103 ? 0.747 1.293 -1.710 1.00 97.38 103 PHE A CA 1
ATOM 795 C C . PHE A 1 103 ? 1.567 2.431 -1.088 1.00 97.38 103 PHE A C 1
ATOM 797 O O . PHE A 1 103 ? 2.579 2.161 -0.443 1.00 97.38 103 PHE A O 1
ATOM 804 N N . PRO A 1 104 ? 1.120 3.693 -1.226 1.00 98.12 104 PRO A N 1
ATOM 805 C CA . PRO A 1 104 ? 1.844 4.857 -0.730 1.00 98.12 104 PRO A CA 1
ATOM 806 C C . PRO A 1 104 ? 2.056 4.868 0.787 1.00 98.12 104 PRO A C 1
ATOM 808 O O . PRO A 1 104 ? 1.214 4.355 1.536 1.00 98.12 104 PRO A O 1
ATOM 811 N N . PRO A 1 105 ? 3.129 5.514 1.270 1.00 98.12 105 PRO A N 1
ATOM 812 C CA . PRO A 1 105 ? 3.351 5.714 2.694 1.00 98.12 105 PRO A CA 1
ATOM 813 C C . PRO A 1 105 ? 2.348 6.691 3.301 1.00 98.12 105 PRO A C 1
ATOM 815 O O . PRO A 1 105 ? 1.897 7.616 2.639 1.00 98.12 105 PRO A O 1
ATOM 818 N N . THR A 1 106 ? 2.057 6.549 4.594 1.00 98.00 106 THR A N 1
ATOM 819 C CA . THR A 1 106 ? 1.576 7.680 5.404 1.00 98.00 106 THR A CA 1
ATOM 820 C C . THR A 1 106 ? 2.721 8.655 5.670 1.00 98.00 106 THR A C 1
ATOM 822 O O . THR A 1 106 ? 3.884 8.270 5.563 1.00 98.00 106 THR A O 1
ATOM 825 N N . THR A 1 107 ? 2.421 9.894 6.074 1.00 97.88 107 THR A N 1
ATOM 826 C CA . THR A 1 107 ? 3.448 10.881 6.447 1.00 97.88 107 THR A CA 1
ATOM 827 C C . THR A 1 107 ? 4.477 10.260 7.393 1.00 97.88 107 THR A C 1
ATOM 829 O O . THR A 1 107 ? 4.074 9.777 8.459 1.00 97.88 107 THR A O 1
ATOM 832 N N . PRO A 1 108 ? 5.773 10.283 7.035 1.00 94.94 108 PRO A N 1
ATOM 833 C CA . PRO A 1 108 ? 6.817 9.692 7.854 1.00 94.94 108 PRO A CA 1
ATOM 834 C C . PRO A 1 108 ? 6.871 10.343 9.227 1.00 94.94 108 PRO A C 1
ATOM 836 O O . PRO A 1 108 ? 6.910 11.567 9.363 1.00 94.94 108 PRO A O 1
ATOM 839 N N . ASP A 1 109 ? 6.885 9.505 10.251 1.00 92.50 109 ASP A N 1
ATOM 840 C CA . ASP A 1 109 ? 7.108 9.932 11.619 1.00 92.50 109 ASP A CA 1
ATOM 841 C C . ASP A 1 109 ? 8.609 9.876 11.911 1.00 92.50 109 ASP A C 1
ATOM 843 O O . ASP A 1 109 ? 9.252 8.846 11.719 1.00 92.50 109 ASP A O 1
ATOM 847 N N . LYS A 1 110 ? 9.175 10.997 12.372 1.00 90.50 110 LYS A N 1
ATOM 848 C CA . LYS A 1 110 ? 10.620 11.147 12.607 1.00 90.50 110 LYS A CA 1
ATOM 849 C C . LYS A 1 110 ? 11.175 10.160 13.636 1.00 90.50 110 LYS A C 1
ATOM 851 O O . LYS A 1 110 ? 12.374 9.917 13.641 1.00 90.50 110 LYS A O 1
ATOM 856 N N . ARG A 1 111 ? 10.319 9.585 14.486 1.00 93.69 111 ARG A N 1
ATOM 857 C CA . ARG A 1 111 ? 10.698 8.550 15.462 1.00 93.69 111 ARG A CA 1
ATOM 858 C C . ARG A 1 111 ? 11.037 7.212 14.805 1.00 93.69 111 ARG A C 1
ATOM 860 O O . ARG A 1 111 ? 11.673 6.371 15.425 1.00 93.69 111 ARG A O 1
ATOM 867 N N . PHE A 1 112 ? 10.602 7.014 13.565 1.00 92.88 112 PHE A N 1
ATOM 868 C CA . PHE A 1 112 ? 10.689 5.754 12.848 1.00 92.88 112 PHE A CA 1
ATOM 869 C C . PHE A 1 112 ? 11.580 5.922 11.618 1.00 92.88 112 PHE A C 1
ATOM 871 O O . PHE A 1 112 ? 11.146 6.398 10.564 1.00 92.88 112 PHE A O 1
ATOM 878 N N . HIS A 1 113 ? 12.846 5.520 11.753 1.00 92.62 113 HIS A N 1
ATOM 879 C CA . HIS A 1 113 ? 13.793 5.530 10.642 1.00 92.62 113 HIS A CA 1
ATOM 880 C C . HIS A 1 113 ? 13.222 4.744 9.452 1.00 92.62 113 HIS A C 1
ATOM 882 O O . HIS A 1 113 ? 12.668 3.656 9.623 1.00 92.62 113 HIS A O 1
ATOM 888 N N . MET A 1 114 ? 13.309 5.330 8.254 1.00 91.06 114 MET A N 1
ATOM 889 C CA . MET A 1 114 ? 12.758 4.773 7.012 1.00 91.06 114 MET A CA 1
ATOM 890 C C . MET A 1 114 ? 11.267 4.399 7.077 1.00 91.06 114 MET A C 1
ATOM 892 O O . MET A 1 114 ? 10.808 3.540 6.329 1.00 91.06 114 MET A O 1
ATOM 896 N N . GLY A 1 115 ? 10.475 5.075 7.921 1.00 93.81 115 GLY A N 1
ATOM 897 C CA . GLY A 1 115 ? 9.038 4.815 8.068 1.00 93.81 115 GLY A CA 1
ATOM 898 C C . GLY A 1 115 ? 8.253 4.833 6.751 1.00 93.81 115 GLY A C 1
ATOM 899 O O . GLY A 1 115 ? 7.302 4.074 6.598 1.00 93.81 115 GLY A O 1
ATOM 900 N N . HIS A 1 116 ? 8.686 5.616 5.757 1.00 93.88 116 HIS A N 1
ATOM 901 C CA . HIS A 1 116 ? 8.076 5.643 4.422 1.00 93.88 116 HIS A CA 1
ATOM 902 C C . HIS A 1 116 ? 8.175 4.311 3.652 1.00 93.88 116 HIS A C 1
ATOM 904 O O . HIS A 1 116 ? 7.454 4.126 2.679 1.00 93.88 116 HIS A O 1
ATOM 910 N N . LEU A 1 117 ? 9.030 3.373 4.069 1.00 92.62 117 LEU A N 1
ATOM 911 C CA . LEU A 1 117 ? 9.159 2.070 3.413 1.00 92.62 117 LEU A CA 1
ATOM 912 C C . LEU A 1 117 ? 8.166 1.024 3.939 1.00 92.62 117 LEU A C 1
ATOM 914 O O . LEU A 1 117 ? 7.901 0.052 3.244 1.00 92.62 117 LEU A O 1
ATOM 918 N N . TYR A 1 118 ? 7.601 1.206 5.138 1.00 93.62 118 TYR A N 1
ATOM 919 C CA . TYR A 1 118 ? 6.741 0.191 5.774 1.00 93.62 118 TYR A CA 1
ATOM 920 C C . TYR A 1 118 ? 5.471 0.744 6.433 1.00 93.62 118 TYR A C 1
ATOM 922 O O . TYR A 1 118 ? 4.515 0.007 6.684 1.00 93.62 118 TYR A O 1
ATOM 930 N N . GLN A 1 119 ? 5.392 2.047 6.701 1.00 96.31 119 GLN A N 1
ATOM 931 C CA . GLN A 1 119 ? 4.195 2.684 7.248 1.00 96.31 119 GLN A CA 1
ATOM 932 C C . GLN A 1 119 ? 3.241 3.090 6.125 1.00 96.31 119 GLN A C 1
ATOM 934 O O . GLN A 1 119 ? 2.938 4.263 5.936 1.00 96.31 119 GLN A O 1
ATOM 939 N N . LEU A 1 120 ? 2.716 2.107 5.402 1.00 97.50 120 LEU A N 1
ATOM 940 C CA . LEU A 1 120 ? 1.889 2.339 4.215 1.00 97.50 120 LEU A CA 1
ATOM 941 C C . LEU A 1 120 ? 0.425 2.625 4.567 1.00 97.50 120 LEU A C 1
ATOM 943 O O . LEU A 1 120 ? -0.035 2.274 5.664 1.00 97.50 120 LEU A O 1
ATOM 947 N N . PHE A 1 121 ? -0.298 3.294 3.671 1.00 98.38 121 PHE A N 1
ATOM 948 C CA . PHE A 1 121 ? -1.758 3.333 3.685 1.00 98.38 121 PHE A CA 1
ATOM 949 C C . PHE A 1 121 ? -2.329 1.956 3.350 1.00 98.38 121 PHE A C 1
ATOM 951 O O . PHE A 1 121 ? -1.672 1.126 2.722 1.00 98.38 121 PHE A O 1
ATOM 958 N N . ARG A 1 122 ? -3.573 1.708 3.764 1.00 97.69 122 ARG A N 1
ATOM 959 C CA . ARG A 1 122 ? -4.277 0.503 3.336 1.00 97.69 122 ARG A CA 1
ATOM 960 C C . ARG A 1 122 ? -4.890 0.675 1.941 1.00 97.69 122 ARG A C 1
ATOM 962 O O . ARG A 1 122 ? -5.332 1.787 1.634 1.00 97.69 122 ARG A O 1
ATOM 969 N N . PRO A 1 123 ? -5.009 -0.409 1.152 1.00 96.94 123 PRO A N 1
ATOM 970 C CA . PRO A 1 123 ? -5.657 -0.379 -0.158 1.00 96.94 123 PRO A CA 1
ATOM 971 C C . PRO A 1 123 ? -7.041 0.273 -0.132 1.00 96.94 123 PRO A C 1
ATOM 973 O O . PRO A 1 123 ? -7.344 1.123 -0.962 1.00 96.94 123 PRO A O 1
ATOM 976 N N . GLU A 1 124 ? -7.863 -0.071 0.864 1.00 97.69 124 GLU A N 1
ATOM 977 C CA . GLU A 1 124 ? -9.257 0.370 0.954 1.00 97.69 124 GLU A CA 1
ATOM 978 C C . GLU A 1 124 ? -9.382 1.891 1.124 1.00 97.69 124 GLU A C 1
ATOM 980 O O . GLU A 1 124 ? -10.370 2.481 0.688 1.00 97.69 124 GLU A O 1
ATOM 985 N N . PHE A 1 125 ? -8.378 2.531 1.736 1.00 98.56 125 PHE A N 1
ATOM 986 C CA . PHE A 1 125 ? -8.310 3.986 1.840 1.00 98.56 125 PHE A CA 1
ATOM 987 C C . PHE A 1 125 ? -7.829 4.607 0.528 1.00 98.56 125 PHE A C 1
ATOM 989 O O . PHE A 1 125 ? -8.472 5.523 0.022 1.00 98.56 125 PHE A O 1
ATOM 996 N N . VAL A 1 126 ? -6.730 4.097 -0.040 1.00 98.44 126 VAL A N 1
ATOM 997 C CA . VAL A 1 126 ? -6.110 4.669 -1.248 1.00 98.44 126 VAL A CA 1
ATOM 998 C C . VAL A 1 126 ? -7.061 4.593 -2.438 1.00 98.44 126 VAL A C 1
ATOM 1000 O O . VAL A 1 126 ? -7.304 5.616 -3.070 1.00 98.44 126 VAL A O 1
ATOM 1003 N N . CYS A 1 127 ? -7.689 3.439 -2.687 1.00 97.19 127 CYS A N 1
ATOM 1004 C CA . CYS A 1 127 ? -8.634 3.254 -3.795 1.00 97.19 127 CYS A CA 1
ATOM 1005 C C . CYS A 1 127 ? -9.858 4.186 -3.726 1.00 97.19 127 CYS A C 1
ATOM 1007 O O . CYS A 1 127 ? -10.486 4.434 -4.749 1.00 97.19 127 CYS A O 1
ATOM 1009 N N . ARG A 1 128 ? -10.224 4.687 -2.537 1.00 97.12 128 ARG A N 1
ATOM 1010 C CA . ARG A 1 128 ? -11.358 5.612 -2.336 1.00 97.12 128 ARG A CA 1
ATOM 1011 C C . ARG A 1 128 ? -10.929 7.070 -2.178 1.00 97.12 128 ARG A C 1
ATOM 1013 O O . ARG A 1 128 ? -11.786 7.938 -2.022 1.00 97.12 128 ARG A O 1
ATOM 1020 N N . TYR A 1 129 ? -9.627 7.343 -2.132 1.00 98.38 129 TYR A N 1
ATOM 1021 C CA . TYR A 1 129 ? -9.138 8.694 -1.907 1.00 98.38 129 TYR A CA 1
ATOM 1022 C C . TYR A 1 129 ? -9.412 9.566 -3.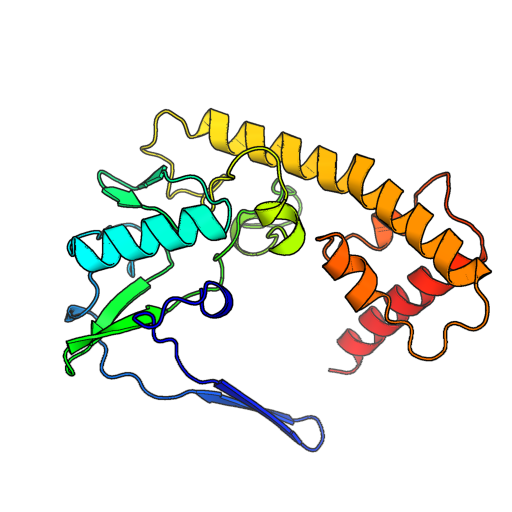148 1.00 98.38 129 TYR A C 1
ATOM 1024 O O . TYR A 1 129 ? -9.246 9.076 -4.264 1.00 98.38 129 TYR A O 1
ATOM 1032 N N . PRO A 1 130 ? -9.819 10.844 -3.006 1.00 97.94 130 PRO A N 1
ATOM 1033 C CA . PRO A 1 130 ? -10.295 11.640 -4.146 1.00 97.94 130 PRO A CA 1
ATOM 1034 C C . PRO A 1 130 ? -9.273 11.867 -5.264 1.00 97.94 130 PRO A C 1
ATOM 1036 O O . PRO A 1 130 ? -9.653 12.149 -6.395 1.00 97.94 130 PRO A O 1
ATOM 1039 N N . VAL A 1 131 ? -7.981 11.776 -4.947 1.00 97.12 131 VAL A N 1
ATOM 1040 C CA . VAL A 1 131 ? -6.886 11.962 -5.903 1.00 97.12 131 VAL A CA 1
ATOM 1041 C C . VAL A 1 131 ? -5.913 10.788 -5.824 1.00 97.12 131 VAL A C 1
ATOM 1043 O O . VAL A 1 131 ? -5.719 10.241 -4.736 1.00 97.12 131 VAL A O 1
ATOM 1046 N N . PRO A 1 132 ? -5.251 10.414 -6.929 1.00 98.50 132 PRO A N 1
ATOM 1047 C CA . PRO A 1 132 ? -4.259 9.354 -6.898 1.00 98.50 132 PRO A CA 1
ATOM 1048 C C . PRO A 1 132 ? -3.038 9.764 -6.070 1.00 98.50 132 PRO A C 1
ATOM 1050 O O . PRO A 1 132 ? -2.594 10.920 -6.087 1.00 98.50 132 PRO A O 1
ATOM 1053 N N . LEU A 1 133 ? -2.468 8.797 -5.353 1.00 98.69 133 LEU A N 1
ATOM 1054 C CA . LEU A 1 133 ? -1.351 9.011 -4.432 1.00 98.69 133 LEU A CA 1
ATOM 1055 C C . LEU A 1 133 ? -0.072 8.345 -4.951 1.00 98.69 133 LEU A C 1
ATOM 1057 O O . LEU A 1 133 ? -0.105 7.224 -5.454 1.00 98.69 133 LEU A O 1
ATOM 1061 N N . CYS A 1 134 ? 1.064 9.039 -4.845 1.00 98.38 134 CYS A N 1
ATOM 1062 C CA . CYS A 1 134 ? 2.343 8.535 -5.350 1.00 98.38 134 CYS A CA 1
ATOM 1063 C C . CYS A 1 134 ? 2.906 7.453 -4.412 1.00 98.38 134 CYS A C 1
ATOM 1065 O O . CYS A 1 134 ? 3.116 7.746 -3.231 1.00 98.38 134 CYS A O 1
ATOM 1067 N N . PRO A 1 135 ? 3.180 6.231 -4.905 1.00 97.81 135 PRO A N 1
ATOM 1068 C CA . PRO A 1 135 ? 3.649 5.127 -4.071 1.00 97.81 135 PRO A CA 1
ATOM 1069 C C . PRO A 1 135 ? 5.067 5.333 -3.513 1.00 97.81 135 PRO A C 1
ATOM 1071 O O . PRO A 1 135 ? 5.380 4.801 -2.454 1.00 97.81 135 PRO A O 1
ATOM 1074 N N . ASP A 1 136 ? 5.888 6.160 -4.167 1.00 97.75 136 ASP A N 1
ATOM 1075 C CA . ASP A 1 136 ? 7.266 6.469 -3.760 1.00 97.75 136 ASP A CA 1
ATOM 1076 C C . ASP A 1 136 ? 7.436 7.843 -3.105 1.00 97.75 136 ASP A C 1
ATOM 1078 O O . ASP A 1 136 ? 8.562 8.316 -2.918 1.00 97.75 136 ASP A O 1
ATOM 1082 N N . ALA A 1 137 ? 6.342 8.499 -2.715 1.00 97.94 137 ALA A N 1
ATOM 1083 C CA . ALA A 1 137 ? 6.418 9.735 -1.945 1.00 97.94 137 ALA A CA 1
ATOM 1084 C C . ALA A 1 137 ? 7.346 9.580 -0.721 1.00 97.94 137 ALA A C 1
ATOM 1086 O O . ALA A 1 137 ? 7.417 8.523 -0.097 1.00 97.94 137 ALA A O 1
ATOM 1087 N N . PHE A 1 138 ? 8.071 10.643 -0.377 1.00 97.12 138 PHE A N 1
ATOM 1088 C CA . PHE A 1 138 ? 9.137 10.681 0.636 1.00 97.12 138 PHE A CA 1
ATOM 1089 C C . PHE A 1 138 ? 10.380 9.812 0.387 1.00 97.12 138 PHE A C 1
ATOM 1091 O O . PHE A 1 138 ? 11.356 9.973 1.120 1.00 97.12 138 PHE A O 1
ATOM 1098 N N . SER A 1 139 ? 10.405 8.954 -0.632 1.00 95.25 139 SER A N 1
ATOM 1099 C CA . SER A 1 139 ? 11.578 8.130 -0.941 1.00 95.25 139 SER A CA 1
ATOM 1100 C C . SER A 1 139 ? 12.629 8.880 -1.776 1.00 95.25 139 SER A C 1
ATOM 1102 O O . SER A 1 139 ? 12.422 10.006 -2.245 1.00 95.25 139 SER A O 1
ATOM 1104 N N . GLY A 1 140 ? 13.788 8.252 -1.986 1.00 95.25 140 GLY A N 1
ATOM 1105 C CA . GLY A 1 140 ? 14.793 8.721 -2.945 1.00 95.25 140 GLY A CA 1
ATOM 1106 C C . GLY A 1 140 ? 14.380 8.538 -4.412 1.00 95.25 140 GLY A C 1
ATOM 1107 O O . GLY A 1 140 ? 14.911 9.237 -5.270 1.00 95.25 140 GLY A O 1
ATOM 1108 N N . PHE A 1 141 ? 13.406 7.671 -4.702 1.00 96.38 141 PHE A N 1
ATOM 1109 C CA . PHE A 1 141 ? 13.027 7.306 -6.070 1.00 96.38 141 PHE A CA 1
ATOM 1110 C C . PHE A 1 141 ? 12.374 8.448 -6.845 1.00 96.38 141 PHE A C 1
ATOM 1112 O O . PHE A 1 141 ? 12.525 8.518 -8.056 1.00 96.38 141 PHE A O 1
ATOM 1119 N N . THR A 1 142 ? 11.736 9.401 -6.164 1.00 96.88 142 THR A N 1
ATOM 1120 C CA . THR A 1 142 ? 11.120 10.573 -6.807 1.00 96.88 142 THR A CA 1
ATOM 1121 C C . THR A 1 142 ? 12.051 11.789 -6.848 1.00 96.88 142 THR A C 1
ATOM 1123 O O . THR A 1 142 ? 11.568 12.914 -6.936 1.00 96.88 142 THR A O 1
ATOM 1126 N N . LYS A 1 143 ? 13.367 11.640 -6.626 1.00 96.25 143 LYS A N 1
ATOM 1127 C CA . LYS A 1 143 ? 14.303 12.788 -6.534 1.00 96.25 143 LYS A CA 1
ATOM 1128 C C . LYS A 1 143 ? 14.374 13.600 -7.832 1.00 96.25 143 LYS A C 1
ATOM 1130 O O . LYS A 1 143 ? 14.512 14.814 -7.757 1.00 96.25 143 LYS A O 1
ATOM 1135 N N . ASP A 1 144 ? 14.221 12.926 -8.968 1.00 96.19 144 ASP A N 1
ATOM 1136 C CA . ASP A 1 144 ? 14.328 13.512 -10.305 1.00 96.19 144 ASP A CA 1
ATOM 1137 C C . ASP A 1 144 ? 12.967 14.010 -10.837 1.00 96.19 144 ASP A C 1
ATOM 1139 O O . ASP A 1 144 ? 12.897 14.628 -11.896 1.00 96.19 144 ASP A O 1
ATOM 1143 N N . ASP A 1 145 ? 11.870 13.771 -10.104 1.00 98.19 145 ASP A N 1
ATOM 1144 C CA . ASP A 1 145 ? 10.534 14.220 -10.496 1.00 98.19 145 ASP A CA 1
ATOM 1145 C C . ASP A 1 145 ? 10.269 15.663 -10.017 1.00 98.19 145 ASP A C 1
ATOM 1147 O O . ASP A 1 145 ? 10.286 15.923 -8.805 1.00 98.19 145 ASP A O 1
ATOM 1151 N N . PRO A 1 146 ? 9.938 16.612 -10.916 1.00 97.69 146 PRO A N 1
ATOM 1152 C CA . PRO A 1 146 ? 9.658 17.998 -10.536 1.00 97.69 146 PRO A CA 1
ATOM 1153 C C . PRO A 1 146 ? 8.437 18.139 -9.610 1.00 97.69 146 PRO A C 1
ATOM 1155 O O . PRO A 1 146 ? 8.323 19.121 -8.875 1.00 97.69 146 PRO A O 1
ATOM 1158 N N . LYS A 1 147 ? 7.527 17.157 -9.596 1.00 97.94 147 LYS A N 1
ATOM 1159 C CA . LYS A 1 147 ? 6.318 17.132 -8.758 1.00 97.94 147 LYS A CA 1
ATOM 1160 C C . LYS A 1 147 ? 6.536 16.442 -7.409 1.00 97.94 147 LYS A C 1
ATOM 1162 O O . LYS A 1 147 ? 5.585 16.297 -6.641 1.00 97.94 147 LYS A O 1
ATOM 1167 N N . ARG A 1 148 ? 7.777 16.077 -7.051 1.00 97.75 148 ARG A N 1
ATOM 1168 C CA . ARG A 1 148 ? 8.136 15.460 -5.755 1.00 97.75 148 ARG A CA 1
ATOM 1169 C C . ARG A 1 148 ? 7.498 16.157 -4.553 1.00 97.75 148 ARG A C 1
ATOM 1171 O O . ARG A 1 148 ? 7.018 15.497 -3.631 1.00 97.75 148 ARG A O 1
ATOM 1178 N N . ARG A 1 149 ? 7.514 17.492 -4.539 1.00 98.06 149 ARG A N 1
ATOM 1179 C CA . ARG A 1 149 ? 6.936 18.281 -3.444 1.00 98.06 149 ARG A CA 1
ATOM 1180 C C . ARG A 1 149 ? 5.423 18.080 -3.343 1.00 98.06 149 ARG A C 1
ATOM 1182 O O . ARG A 1 149 ? 4.927 17.798 -2.256 1.00 98.06 149 ARG A O 1
ATOM 1189 N N . GLU A 1 150 ? 4.731 18.140 -4.474 1.00 98.38 150 GLU A N 1
ATOM 1190 C CA . GLU A 1 150 ? 3.286 17.920 -4.575 1.00 98.38 150 GLU A CA 1
ATOM 1191 C C . GLU A 1 150 ? 2.904 16.507 -4.098 1.00 98.38 150 GLU A C 1
ATOM 1193 O O . GLU A 1 150 ? 1.946 16.335 -3.346 1.00 98.38 150 GLU A O 1
ATOM 1198 N N . PHE A 1 151 ? 3.697 15.486 -4.453 1.00 98.44 151 PHE A N 1
ATOM 1199 C CA . PHE A 1 151 ? 3.482 14.117 -3.971 1.00 98.44 151 PHE A CA 1
ATOM 1200 C C . PHE A 1 151 ? 3.492 14.050 -2.442 1.00 98.44 151 PHE A C 1
ATOM 1202 O O . PHE A 1 151 ? 2.593 13.467 -1.836 1.00 98.44 151 PHE A O 1
ATOM 1209 N N . ASN A 1 152 ? 4.488 14.676 -1.812 1.00 98.50 152 ASN A N 1
ATOM 1210 C CA . ASN A 1 152 ? 4.621 14.686 -0.358 1.00 98.50 152 ASN A CA 1
ATOM 1211 C C . ASN A 1 152 ? 3.478 15.462 0.309 1.00 98.50 152 ASN A C 1
ATOM 1213 O O . ASN A 1 152 ? 2.946 15.011 1.324 1.00 98.50 152 ASN A O 1
ATOM 1217 N N . GLU A 1 153 ? 3.066 16.594 -0.266 1.00 98.50 153 GLU A N 1
ATOM 1218 C CA . GLU A 1 153 ? 1.933 17.392 0.216 1.00 98.50 153 GLU A CA 1
ATOM 1219 C C . GLU A 1 153 ? 0.620 16.592 0.162 1.00 98.50 153 GLU A C 1
ATOM 1221 O O . GLU A 1 153 ? -0.123 16.562 1.147 1.00 98.50 153 GLU A O 1
ATOM 1226 N N . HIS A 1 154 ? 0.378 15.844 -0.920 1.00 98.56 154 HIS A N 1
ATOM 1227 C CA . HIS A 1 154 ? -0.788 14.963 -1.037 1.00 98.56 154 HIS A CA 1
ATOM 1228 C C . HIS A 1 154 ? -0.793 13.860 0.026 1.00 98.56 154 HIS A C 1
ATOM 1230 O O . HIS A 1 154 ? -1.837 13.593 0.622 1.00 98.56 154 HIS A O 1
ATOM 1236 N N . ILE A 1 155 ? 0.358 13.247 0.324 1.00 98.62 155 ILE A N 1
ATOM 1237 C CA . ILE A 1 155 ? 0.460 12.247 1.398 1.00 98.62 155 ILE A CA 1
ATOM 1238 C C . ILE A 1 155 ? 0.239 12.869 2.780 1.00 98.62 155 ILE A C 1
ATOM 1240 O O . ILE A 1 155 ? -0.397 12.247 3.638 1.00 98.62 155 ILE A O 1
ATOM 1244 N N . VAL A 1 156 ? 0.729 14.091 3.017 1.00 98.69 156 VAL A N 1
ATOM 1245 C CA . VAL A 1 156 ? 0.449 14.832 4.257 1.00 98.69 156 VAL A CA 1
ATOM 1246 C C . VAL A 1 156 ? -1.045 15.055 4.421 1.00 98.69 156 VAL A C 1
ATOM 1248 O O . VAL A 1 156 ? -1.587 14.748 5.485 1.00 98.69 156 VAL A O 1
ATOM 1251 N N . GLN A 1 157 ? -1.722 15.523 3.374 1.00 98.69 157 GLN A N 1
ATOM 1252 C CA . GLN A 1 157 ? -3.161 15.738 3.424 1.00 98.69 157 GLN A CA 1
ATOM 1253 C C . GLN A 1 157 ? -3.923 14.423 3.619 1.00 98.69 157 GLN A C 1
ATOM 1255 O O . GLN A 1 157 ? -4.734 14.319 4.535 1.00 98.69 157 GLN A O 1
ATOM 1260 N N . ALA A 1 158 ? -3.590 13.381 2.857 1.00 98.75 158 ALA A N 1
ATOM 1261 C CA . ALA A 1 158 ? -4.211 12.066 2.984 1.00 98.75 158 ALA A CA 1
ATOM 1262 C C . ALA A 1 158 ? -4.028 11.468 4.389 1.00 98.75 158 ALA A C 1
ATOM 1264 O O . ALA A 1 158 ? -4.937 10.853 4.946 1.00 98.75 158 ALA A O 1
ATOM 1265 N N . THR A 1 159 ? -2.870 11.692 5.015 1.00 98.69 159 THR A N 1
ATOM 1266 C CA . THR A 1 159 ? -2.602 11.223 6.381 1.00 98.69 159 THR A CA 1
ATOM 1267 C C . THR A 1 159 ? -3.432 11.991 7.405 1.00 98.69 159 THR A C 1
ATOM 1269 O O . THR A 1 159 ? -3.924 11.385 8.362 1.00 98.69 159 THR A O 1
ATOM 1272 N N . LYS A 1 160 ? -3.610 13.305 7.214 1.00 98.56 160 LYS A N 1
ATOM 1273 C CA . LYS A 1 160 ? -4.499 14.128 8.047 1.00 98.56 160 LYS A CA 1
ATOM 1274 C C . LYS A 1 160 ? -5.950 13.679 7.907 1.00 98.56 160 LYS A C 1
ATOM 1276 O O . LYS A 1 160 ? -6.611 13.496 8.923 1.00 98.56 160 LYS A O 1
ATOM 1281 N N . ASP A 1 161 ? -6.415 13.422 6.691 1.00 98.56 161 ASP A N 1
ATOM 1282 C CA . ASP A 1 161 ? -7.762 12.919 6.414 1.00 98.56 161 ASP A CA 1
ATOM 1283 C C . ASP A 1 161 ? -8.016 11.552 7.059 1.00 98.56 161 ASP A C 1
ATOM 1285 O O . ASP A 1 161 ? -9.044 11.358 7.717 1.00 98.56 161 ASP A O 1
ATOM 1289 N N . LEU A 1 162 ? -7.059 10.623 6.928 1.00 98.56 162 LEU A N 1
ATOM 1290 C CA . LEU A 1 162 ? -7.125 9.300 7.546 1.00 98.56 162 LEU A CA 1
ATOM 1291 C C . LEU A 1 162 ? -7.210 9.412 9.074 1.00 98.56 162 LEU A C 1
ATOM 1293 O O . LEU A 1 162 ? -8.106 8.844 9.696 1.00 98.56 162 LEU A O 1
ATOM 1297 N N . LYS A 1 163 ? -6.272 10.148 9.686 1.00 97.88 163 LYS A N 1
ATOM 1298 C CA . LYS A 1 163 ? -6.194 10.304 11.145 1.00 97.88 163 LYS A CA 1
ATOM 1299 C C . LYS A 1 163 ? -7.311 11.185 11.694 1.00 97.88 163 LYS A C 1
ATOM 1301 O O . LYS A 1 163 ? -7.649 11.047 12.859 1.00 97.88 163 LYS A O 1
ATOM 1306 N N . GLY A 1 164 ? -7.861 12.102 10.915 1.00 97.62 164 GLY A N 1
ATOM 1307 C CA . GLY A 1 164 ? -8.948 12.990 11.304 1.00 97.62 164 GLY A CA 1
ATOM 1308 C C . GLY A 1 164 ? -10.294 12.349 11.002 1.00 97.62 164 GLY A C 1
ATOM 1309 O O . GLY A 1 164 ? -10.791 11.528 11.774 1.00 97.62 164 GLY A O 1
ATOM 1310 N N . ARG A 1 165 ? -10.857 12.732 9.856 1.00 97.50 165 ARG A N 1
ATOM 1311 C CA . ARG A 1 165 ? -12.212 12.397 9.412 1.00 97.50 165 ARG A CA 1
ATOM 1312 C C . ARG A 1 165 ? -12.477 10.893 9.369 1.00 97.50 165 ARG A C 1
ATOM 1314 O O . ARG A 1 165 ? -13.465 10.452 9.948 1.00 97.50 165 ARG A O 1
ATOM 1321 N N . VAL A 1 166 ? -11.616 10.106 8.722 1.00 98.25 166 VAL A N 1
ATOM 1322 C CA . VAL A 1 166 ? -11.869 8.664 8.532 1.00 98.25 166 VAL A CA 1
ATOM 1323 C C . VAL A 1 166 ? -11.830 7.913 9.859 1.00 98.25 166 VAL A C 1
ATOM 1325 O O . VAL A 1 166 ? -12.694 7.078 10.116 1.00 98.25 166 VAL A O 1
ATOM 1328 N N . LEU A 1 167 ? -10.879 8.236 10.740 1.00 97.88 167 LEU A N 1
ATOM 1329 C CA . LEU A 1 167 ? -10.812 7.596 12.053 1.00 97.88 167 LEU A CA 1
ATOM 1330 C C . LEU A 1 167 ? -12.023 7.942 12.928 1.00 97.88 167 LEU A C 1
ATOM 1332 O O . LEU A 1 167 ? -12.536 7.072 13.627 1.00 97.88 167 LEU A O 1
ATOM 1336 N N . SER A 1 168 ? -12.513 9.182 12.864 1.00 97.69 168 SER A N 1
ATOM 1337 C CA . SER A 1 168 ? -13.744 9.570 13.561 1.00 97.69 168 SER A CA 1
ATOM 1338 C C . SER A 1 168 ? -14.971 8.831 13.010 1.00 97.69 168 SER A C 1
ATOM 1340 O O . SER A 1 168 ? -15.789 8.355 13.792 1.00 97.69 168 SER A O 1
ATOM 1342 N N . GLN A 1 169 ? -15.071 8.656 11.687 1.00 97.75 169 GLN A N 1
ATOM 1343 C CA . GLN A 1 169 ? -16.133 7.855 11.061 1.00 97.75 169 GLN A CA 1
ATOM 1344 C C . GLN A 1 169 ? -16.075 6.382 11.484 1.00 97.75 169 GLN A C 1
ATOM 1346 O O . GLN A 1 169 ? -17.115 5.788 11.761 1.00 97.75 169 GLN A O 1
ATOM 1351 N N . LEU A 1 170 ? -14.874 5.802 11.581 1.00 97.94 170 LEU A N 1
ATOM 1352 C CA . LEU A 1 170 ? -14.684 4.443 12.086 1.00 97.94 170 LEU A CA 1
ATOM 1353 C C . LEU A 1 170 ? -15.171 4.312 13.535 1.00 97.94 170 LEU A C 1
ATOM 1355 O O . LEU A 1 170 ? -15.895 3.373 13.841 1.00 97.94 170 LEU A O 1
ATOM 1359 N N . VAL A 1 171 ? -14.800 5.235 14.427 1.00 97.88 171 VAL A N 1
ATOM 1360 C CA . VAL A 1 171 ? -15.225 5.170 15.838 1.00 97.88 171 VAL A CA 1
ATOM 1361 C C . VAL A 1 171 ? -16.737 5.342 15.983 1.00 97.88 171 VAL A C 1
ATOM 1363 O O . VAL A 1 171 ? -17.351 4.594 16.739 1.00 97.88 171 VAL A O 1
ATOM 1366 N N . ALA A 1 172 ? -17.349 6.251 15.220 1.00 96.81 172 ALA A N 1
ATOM 1367 C CA . ALA A 1 172 ? -18.805 6.384 15.179 1.00 96.81 172 ALA A CA 1
ATOM 1368 C C . ALA A 1 172 ? -19.482 5.098 14.674 1.00 96.81 172 ALA A C 1
ATOM 1370 O O . ALA A 1 172 ? -20.446 4.630 15.273 1.00 96.81 172 ALA A O 1
ATOM 1371 N N . TYR A 1 173 ? -18.938 4.479 13.619 1.00 96.38 173 TYR A N 1
ATOM 1372 C CA . TYR A 1 173 ? -19.416 3.186 13.131 1.00 96.38 173 TYR A CA 1
ATOM 1373 C C . TYR A 1 173 ? -19.349 2.111 14.218 1.00 96.38 173 TYR A C 1
ATOM 1375 O O . TYR A 1 173 ? -20.337 1.425 14.441 1.00 96.38 173 TYR A O 1
ATOM 1383 N N . LEU A 1 174 ? -18.225 1.993 14.932 1.00 95.88 174 LEU A N 1
ATOM 1384 C CA . LEU A 1 174 ? -18.091 1.033 16.030 1.00 95.88 174 LEU A CA 1
ATOM 1385 C C . LEU A 1 174 ? -19.120 1.266 17.141 1.00 95.88 174 LEU A C 1
ATOM 1387 O O . LEU A 1 174 ? -19.639 0.294 17.678 1.00 95.88 174 LEU A O 1
ATOM 1391 N N . GLY A 1 175 ? -19.433 2.527 17.460 1.00 94.69 175 GLY A N 1
ATOM 1392 C CA . GLY A 1 175 ? -20.497 2.869 18.408 1.00 94.69 175 GLY A CA 1
ATOM 1393 C C . GLY A 1 175 ? -21.840 2.286 17.979 1.00 94.69 175 GLY A C 1
ATOM 1394 O O . GLY A 1 175 ? -22.447 1.526 18.729 1.00 94.69 175 GLY A O 1
ATOM 1395 N N . ASN A 1 176 ? -22.228 2.535 16.729 1.00 93.56 176 ASN A N 1
ATOM 1396 C CA . ASN A 1 176 ? -23.478 2.019 16.173 1.00 93.56 176 ASN A CA 1
ATOM 1397 C C . ASN A 1 176 ? -23.514 0.482 16.120 1.00 93.56 176 ASN A C 1
ATOM 1399 O O . ASN A 1 176 ? -24.571 -0.112 16.297 1.00 93.56 176 ASN A O 1
ATOM 1403 N N . GLU A 1 177 ? -22.389 -0.187 15.843 1.00 92.75 177 GLU A N 1
ATOM 1404 C CA . GLU A 1 177 ? -22.350 -1.657 15.801 1.00 92.75 177 GLU A CA 1
ATOM 1405 C C . GLU A 1 177 ? -22.512 -2.275 17.191 1.00 92.75 177 GLU A C 1
ATOM 1407 O O . GLU A 1 177 ? -23.190 -3.286 17.329 1.00 92.75 177 GLU A O 1
ATOM 1412 N N . VAL A 1 178 ? -21.930 -1.654 18.218 1.00 90.62 178 VAL A N 1
ATOM 1413 C CA . VAL A 1 178 ? -22.087 -2.078 19.615 1.00 90.62 178 VAL A CA 1
ATOM 1414 C C . VAL A 1 178 ? -23.535 -1.916 20.089 1.00 90.62 178 VAL A C 1
ATOM 1416 O O . VAL A 1 178 ? -24.026 -2.736 20.860 1.00 90.62 178 VAL A O 1
ATOM 1419 N N . GLU A 1 179 ? -24.234 -0.875 19.633 1.00 88.56 179 GLU A N 1
ATOM 1420 C CA . GLU A 1 179 ? -25.634 -0.622 20.000 1.00 88.56 179 GLU A CA 1
ATOM 1421 C C . GLU A 1 179 ? -26.617 -1.626 19.384 1.00 88.56 179 GLU A C 1
ATOM 1423 O O . GLU A 1 179 ? -27.692 -1.848 19.936 1.00 88.56 179 GLU A O 1
ATOM 1428 N N . LYS A 1 180 ? -26.252 -2.278 18.272 1.00 87.94 180 LYS A N 1
ATOM 1429 C CA . LYS A 1 180 ? -27.101 -3.284 17.608 1.00 87.94 180 LYS A CA 1
ATOM 1430 C C . LYS A 1 180 ? -27.253 -4.584 18.398 1.00 87.94 180 LYS A C 1
ATOM 1432 O O . LYS A 1 180 ? -28.089 -5.406 18.031 1.00 87.94 180 LYS A O 1
ATOM 1437 N N . GLY A 1 181 ? -26.469 -4.775 19.457 1.00 80.19 181 GLY A N 1
ATOM 1438 C CA . GLY A 1 181 ? -26.549 -5.936 20.332 1.00 80.19 181 GLY A CA 1
ATOM 1439 C C . GLY A 1 181 ? -25.223 -6.691 20.446 1.00 80.19 181 GLY A C 1
ATOM 1440 O O . GLY A 1 181 ? -24.153 -6.109 20.248 1.00 80.19 181 GLY A O 1
ATOM 1441 N N . PRO A 1 182 ? -25.269 -7.984 20.810 1.00 80.00 182 PRO A N 1
ATOM 1442 C CA . PRO A 1 182 ? -24.076 -8.789 21.027 1.00 80.00 182 PRO A CA 1
ATOM 1443 C C . PRO A 1 182 ? -23.157 -8.802 19.802 1.00 80.00 182 PRO A C 1
ATOM 1445 O O . PRO A 1 182 ? -23.577 -9.088 18.683 1.00 80.00 182 PRO A O 1
ATOM 1448 N N . LEU A 1 183 ? -21.872 -8.537 20.028 1.00 82.38 183 LEU A N 1
ATOM 1449 C CA . LEU A 1 183 ? -20.833 -8.515 18.996 1.00 82.38 183 LEU A CA 1
ATOM 1450 C C . LEU A 1 183 ? -20.309 -9.920 18.651 1.00 82.38 183 LEU A C 1
ATOM 1452 O O . LEU A 1 183 ? -19.112 -10.115 18.420 1.00 82.38 183 LEU A O 1
ATOM 1456 N N . GLU A 1 184 ? -21.191 -10.916 18.625 1.00 79.25 184 GLU A N 1
ATOM 1457 C CA . GLU A 1 184 ? -20.823 -12.279 18.252 1.00 79.25 184 GLU A CA 1
ATOM 1458 C C . GLU A 1 184 ? -20.277 -12.282 16.815 1.00 79.25 184 GLU A C 1
ATOM 1460 O O . GLU A 1 184 ? -20.922 -11.817 15.878 1.00 79.25 184 GLU A O 1
ATOM 1465 N N . ASN A 1 185 ? -19.044 -12.767 16.641 1.00 80.31 185 ASN A N 1
ATOM 1466 C CA . ASN A 1 185 ? -18.291 -12.760 15.376 1.00 80.31 185 ASN A CA 1
ATOM 1467 C C . ASN A 1 185 ? -17.866 -11.378 14.838 1.00 80.31 185 ASN A C 1
ATOM 1469 O O . ASN A 1 185 ? -17.364 -11.281 13.710 1.00 80.31 185 ASN A O 1
ATOM 1473 N N . PHE A 1 186 ? -17.997 -10.305 15.623 1.00 88.62 186 PHE A N 1
ATOM 1474 C CA . PHE A 1 186 ? -17.469 -9.003 15.228 1.00 88.62 186 PHE A CA 1
ATOM 1475 C C . PHE A 1 186 ? -15.936 -8.998 15.263 1.00 88.62 186 PHE A C 1
ATOM 1477 O O . PHE A 1 186 ? -15.310 -9.409 16.237 1.00 88.62 186 PHE A O 1
ATOM 1484 N N . SER A 1 187 ? -15.308 -8.471 14.210 1.00 91.69 187 SER A N 1
ATOM 1485 C CA . SER A 1 187 ? -13.852 -8.332 14.146 1.00 91.69 187 SER A CA 1
ATOM 1486 C C . SER A 1 187 ? -13.457 -6.866 14.042 1.00 91.69 187 SER A C 1
ATOM 1488 O O . SER A 1 187 ? -13.650 -6.231 13.000 1.00 91.69 187 SER A O 1
ATOM 1490 N N . VAL A 1 188 ? -12.812 -6.355 15.096 1.00 94.19 188 VAL A N 1
ATOM 1491 C CA . VAL A 1 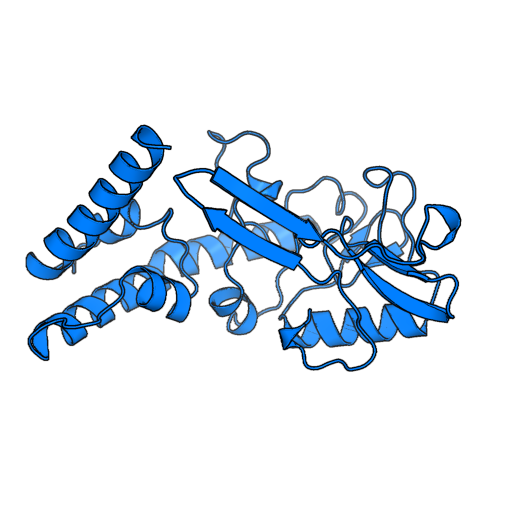188 ? -12.226 -5.004 15.120 1.00 94.19 188 VAL A CA 1
ATOM 1492 C C . VAL A 1 188 ? -11.256 -4.825 13.954 1.00 94.19 188 VAL A C 1
ATOM 1494 O O . VAL A 1 188 ? -11.317 -3.825 13.242 1.00 94.19 188 VAL A O 1
ATOM 1497 N N . SER A 1 189 ? -10.414 -5.829 13.683 1.00 94.50 189 SER A N 1
ATOM 1498 C CA . SER A 1 189 ? -9.500 -5.809 12.536 1.00 94.50 189 SER A CA 1
ATOM 1499 C C . SER A 1 189 ? -10.230 -5.634 11.205 1.00 94.50 189 SER A C 1
ATOM 1501 O O . SER A 1 189 ? -9.832 -4.779 10.412 1.00 94.50 189 SER A O 1
ATOM 1503 N N . ARG A 1 190 ? -11.318 -6.381 10.964 1.00 94.94 190 ARG A N 1
ATOM 1504 C CA . ARG A 1 190 ? -12.110 -6.232 9.731 1.00 94.94 190 ARG A CA 1
ATOM 1505 C C . ARG A 1 190 ? -12.757 -4.852 9.639 1.00 94.94 190 ARG A C 1
ATOM 1507 O O . ARG A 1 190 ? -12.743 -4.265 8.559 1.00 94.94 190 ARG A O 1
ATOM 1514 N N . ALA A 1 191 ? -13.265 -4.306 10.745 1.00 96.56 191 ALA A N 1
ATOM 1515 C CA . ALA A 1 191 ? -13.831 -2.959 10.773 1.00 96.56 191 ALA A CA 1
ATOM 1516 C C . ALA A 1 191 ? -12.781 -1.889 10.426 1.00 96.56 191 ALA A C 1
ATOM 1518 O O . ALA A 1 191 ? -13.011 -1.066 9.544 1.00 96.56 191 ALA A O 1
ATOM 1519 N N . PHE A 1 192 ? -11.591 -1.948 11.029 1.00 97.94 192 PHE A N 1
ATOM 1520 C CA . PHE A 1 192 ? -10.478 -1.054 10.692 1.00 97.94 192 PHE A CA 1
ATOM 1521 C C . PHE A 1 192 ? -10.117 -1.132 9.202 1.00 97.94 192 PHE A C 1
ATOM 1523 O O . PHE A 1 192 ? -10.030 -0.104 8.527 1.00 97.94 192 PHE A O 1
ATOM 1530 N N . HIS A 1 193 ? -9.976 -2.345 8.661 1.00 97.06 193 HIS A N 1
ATOM 1531 C CA . HIS A 1 193 ? -9.625 -2.554 7.255 1.00 97.06 193 HIS A CA 1
ATOM 1532 C C . HIS A 1 193 ? -10.716 -2.058 6.297 1.00 97.06 193 HIS A C 1
ATOM 1534 O O . HIS A 1 193 ? -10.398 -1.410 5.306 1.00 97.06 193 HIS A O 1
ATOM 1540 N N . LYS A 1 194 ? -12.000 -2.254 6.625 1.00 96.75 194 LYS A N 1
ATOM 1541 C CA . LYS A 1 194 ? -13.146 -1.749 5.842 1.00 96.75 194 LYS A CA 1
ATOM 1542 C C . LYS A 1 194 ? -13.106 -0.229 5.642 1.00 96.75 194 LYS A C 1
ATOM 1544 O O . LYS A 1 194 ? -13.504 0.262 4.581 1.00 96.75 194 LYS A O 1
ATOM 1549 N N . PHE A 1 195 ? -12.623 0.503 6.647 1.00 98.00 195 PHE A N 1
ATOM 1550 C CA . PHE A 1 195 ? -12.408 1.955 6.597 1.00 98.00 195 PHE A CA 1
ATOM 1551 C C . PHE A 1 195 ? -11.018 2.345 6.062 1.00 98.00 195 PHE A C 1
ATOM 1553 O O . PHE A 1 195 ? -10.699 3.527 5.981 1.00 98.00 195 PHE A O 1
ATOM 1560 N N . GLY A 1 196 ? -10.179 1.373 5.696 1.00 97.94 196 GLY A N 1
ATOM 1561 C CA . GLY A 1 196 ? -8.818 1.599 5.213 1.00 97.94 196 GLY A CA 1
ATOM 1562 C C . GLY A 1 196 ? -7.849 2.100 6.289 1.00 97.94 196 GLY A C 1
ATOM 1563 O O . GLY A 1 196 ? -6.814 2.694 5.985 1.00 97.94 196 GLY A O 1
ATOM 1564 N N . VAL A 1 197 ? -8.153 1.841 7.560 1.00 98.12 197 VAL A N 1
ATOM 1565 C CA . VAL A 1 197 ? -7.332 2.237 8.705 1.00 98.12 197 VAL A CA 1
ATOM 1566 C C . VAL A 1 197 ? -6.454 1.066 9.137 1.00 98.12 197 VAL A C 1
ATOM 1568 O O . VAL A 1 197 ? -6.928 -0.039 9.386 1.00 98.12 197 VAL A O 1
ATOM 1571 N N . ASN A 1 198 ? -5.148 1.300 9.259 1.00 96.38 198 ASN A N 1
ATOM 1572 C CA . ASN A 1 198 ? -4.247 0.325 9.870 1.00 96.38 198 ASN A CA 1
ATOM 1573 C C . ASN A 1 198 ? -4.427 0.283 11.389 1.00 96.38 198 ASN A C 1
ATOM 1575 O O . ASN A 1 198 ? -4.511 1.321 12.042 1.00 96.38 198 ASN A O 1
ATOM 1579 N N . LEU A 1 199 ? -4.371 -0.919 11.962 1.00 95.62 199 LEU A N 1
ATOM 1580 C CA . LEU A 1 199 ? -4.528 -1.151 13.403 1.00 95.62 199 LEU A CA 1
ATOM 1581 C C . LEU A 1 199 ? -3.458 -0.464 14.263 1.00 95.62 199 LEU A C 1
ATOM 1583 O O . LEU A 1 199 ? -3.695 -0.203 15.437 1.00 95.62 199 LEU A O 1
ATOM 1587 N N . ARG A 1 200 ? -2.329 -0.049 13.666 1.00 93.94 200 ARG A N 1
ATOM 1588 C CA . ARG A 1 200 ? -1.347 0.838 14.318 1.00 93.94 200 ARG A CA 1
ATOM 1589 C C . ARG A 1 200 ? -1.953 2.155 14.825 1.00 93.94 200 ARG A C 1
ATOM 1591 O O . ARG A 1 200 ? -1.350 2.824 15.653 1.00 93.94 200 ARG A O 1
ATOM 1598 N N . PHE A 1 201 ? -3.130 2.541 14.327 1.00 96.81 201 PHE A N 1
ATOM 1599 C CA . PHE A 1 201 ? -3.856 3.736 14.752 1.00 96.81 201 PHE A CA 1
ATOM 1600 C C . PHE A 1 201 ? -4.918 3.477 15.833 1.00 96.81 201 PHE A C 1
ATOM 1602 O O . PHE A 1 201 ? -5.645 4.412 16.160 1.00 96.81 201 PHE A O 1
ATOM 1609 N N . ILE A 1 202 ? -4.992 2.278 16.436 1.00 96.69 202 ILE A N 1
ATOM 1610 C CA . ILE A 1 202 ? -5.898 2.016 17.575 1.00 96.69 202 ILE A CA 1
ATOM 1611 C C . ILE A 1 202 ? -5.696 3.051 18.690 1.00 96.69 202 ILE A C 1
ATOM 1613 O O . ILE A 1 202 ? -6.674 3.599 19.188 1.00 96.69 202 ILE A O 1
ATOM 1617 N N . GLY A 1 203 ? -4.449 3.400 19.026 1.00 95.69 203 GLY A N 1
ATOM 1618 C CA . GLY A 1 203 ? -4.175 4.418 20.048 1.00 95.69 203 GLY A CA 1
ATOM 1619 C C . GLY A 1 203 ? -4.812 5.780 19.736 1.00 95.69 203 GLY A C 1
ATOM 1620 O O . GLY A 1 203 ? -5.379 6.415 20.618 1.00 95.69 203 GLY A O 1
ATOM 1621 N N . LEU A 1 204 ? -4.812 6.201 18.465 1.00 96.75 204 LEU A N 1
ATOM 1622 C CA . LEU A 1 204 ? -5.472 7.443 18.036 1.00 96.75 204 LEU A CA 1
ATOM 1623 C C . LEU A 1 204 ? -7.003 7.329 18.003 1.00 96.75 204 LEU A C 1
ATOM 1625 O O . LEU A 1 204 ? -7.689 8.354 18.059 1.00 96.75 204 LEU A O 1
ATOM 1629 N N . ALA A 1 205 ? -7.539 6.115 17.858 1.00 97.06 205 ALA A N 1
ATOM 1630 C CA . ALA A 1 205 ? -8.971 5.851 17.930 1.00 97.06 205 ALA A CA 1
ATOM 1631 C C . ALA A 1 205 ? -9.463 5.917 19.384 1.00 97.06 205 ALA A C 1
ATOM 1633 O O . ALA A 1 205 ? -10.484 6.542 19.647 1.00 97.06 205 ALA A O 1
ATOM 1634 N N . LEU A 1 206 ? -8.691 5.365 20.329 1.00 97.19 206 LEU A N 1
ATOM 1635 C CA . LEU A 1 206 ? -8.964 5.438 21.772 1.00 97.19 206 LEU A CA 1
ATOM 1636 C C . LEU A 1 206 ? -9.009 6.878 22.303 1.00 97.19 206 LEU A C 1
ATOM 1638 O O . LEU A 1 206 ? -9.713 7.158 23.264 1.00 97.19 206 LEU A O 1
ATOM 1642 N N . GLN A 1 207 ? -8.290 7.796 21.656 1.00 96.00 207 GLN A N 1
ATOM 1643 C CA . GLN A 1 207 ? -8.245 9.218 22.008 1.00 96.00 207 GLN A CA 1
ATOM 1644 C C . GLN A 1 207 ? -9.375 10.052 21.371 1.00 96.00 207 GLN A C 1
ATOM 1646 O O . GLN A 1 207 ? -9.352 11.280 21.464 1.00 96.00 207 GLN A O 1
ATOM 1651 N N . ARG A 1 208 ? -10.344 9.440 20.669 1.00 96.25 208 ARG A N 1
ATOM 1652 C CA . ARG A 1 208 ? -11.434 10.201 20.037 1.00 96.25 208 ARG A CA 1
ATOM 1653 C C . ARG A 1 208 ? -12.380 10.780 21.095 1.00 96.25 208 ARG A C 1
ATOM 1655 O O . ARG A 1 208 ? -12.869 10.014 21.915 1.00 96.25 208 ARG A O 1
ATOM 1662 N N . PRO A 1 209 ? -12.757 12.070 21.013 1.00 93.06 209 PRO A N 1
ATOM 1663 C CA . PRO A 1 209 ? -13.725 12.661 21.943 1.00 93.06 209 PRO A CA 1
ATOM 1664 C C . PRO A 1 209 ? -15.099 11.978 21.930 1.00 93.06 209 PRO A C 1
ATOM 1666 O O . PRO A 1 209 ? -15.793 11.961 22.935 1.00 93.06 209 PRO A O 1
ATOM 1669 N N . THR A 1 210 ? -15.491 11.405 20.790 1.00 91.94 210 THR A N 1
ATOM 1670 C CA . THR A 1 210 ? -16.785 10.735 20.596 1.00 91.94 210 THR A CA 1
ATOM 1671 C C . THR A 1 210 ? -16.765 9.257 20.994 1.00 91.94 210 THR A C 1
ATOM 1673 O O . THR A 1 210 ? -17.707 8.535 20.671 1.00 91.94 210 THR A O 1
ATOM 1676 N N . ILE A 1 211 ? -15.681 8.754 21.596 1.00 95.44 211 ILE A N 1
ATOM 1677 C CA . ILE A 1 211 ? -15.588 7.336 21.946 1.00 95.44 211 ILE A CA 1
ATOM 1678 C C . ILE A 1 211 ? -16.504 7.017 23.131 1.00 95.44 211 ILE A C 1
ATOM 1680 O O . ILE A 1 211 ? -16.437 7.649 24.183 1.00 95.44 211 ILE A O 1
ATOM 1684 N N . THR A 1 212 ? -17.363 6.013 22.973 1.00 95.12 212 THR A N 1
ATOM 1685 C CA . THR A 1 212 ? -18.178 5.509 24.083 1.00 95.12 212 THR A CA 1
ATOM 1686 C C . THR A 1 212 ? -17.353 4.565 24.953 1.00 95.12 212 THR A C 1
ATOM 1688 O O . THR A 1 212 ? -16.378 3.962 24.495 1.00 95.12 212 THR A O 1
ATOM 1691 N N . ARG A 1 213 ? -17.762 4.373 26.214 1.00 94.50 213 ARG A N 1
ATOM 1692 C CA . ARG A 1 213 ? -17.083 3.446 27.137 1.00 94.50 213 ARG A CA 1
ATOM 1693 C C . ARG A 1 213 ? -16.971 2.033 26.557 1.00 94.50 213 ARG A C 1
ATOM 1695 O O . ARG A 1 213 ? -15.927 1.400 26.683 1.00 94.50 213 ARG A O 1
ATOM 1702 N N . THR A 1 214 ? -18.017 1.549 25.896 1.00 93.31 214 THR A N 1
ATOM 1703 C CA . THR A 1 214 ? -18.033 0.198 25.327 1.00 93.31 214 THR A CA 1
ATOM 1704 C C . THR A 1 214 ? -17.084 0.067 24.136 1.00 93.31 214 THR A C 1
ATOM 1706 O O . THR A 1 214 ? -16.325 -0.897 24.069 1.00 93.31 214 THR A O 1
ATOM 1709 N N . VAL A 1 215 ? -17.043 1.064 23.241 1.00 95.62 215 VAL A N 1
ATOM 1710 C CA . VAL A 1 215 ? -16.072 1.089 22.131 1.00 95.62 215 VAL A CA 1
ATOM 1711 C C . VAL A 1 215 ? -14.643 1.200 22.660 1.00 95.62 215 VAL A C 1
ATOM 1713 O O . VAL A 1 215 ? -13.751 0.529 22.145 1.00 95.62 215 VAL A O 1
ATOM 1716 N N . TYR A 1 216 ? -14.416 1.992 23.712 1.00 96.88 216 TYR A N 1
ATOM 1717 C CA . TYR A 1 216 ? -13.112 2.079 24.367 1.00 96.88 216 TYR A CA 1
ATOM 1718 C C . TYR A 1 216 ? -12.647 0.706 24.859 1.00 96.88 216 TYR A C 1
ATOM 1720 O O . TYR A 1 216 ? -11.549 0.282 24.511 1.00 96.88 216 TYR A O 1
ATOM 1728 N N . ILE A 1 217 ? -13.488 -0.015 25.609 1.00 94.62 217 ILE A N 1
ATOM 1729 C CA . ILE A 1 217 ? -13.158 -1.354 26.126 1.00 94.62 217 ILE A CA 1
ATOM 1730 C C . ILE A 1 217 ? -12.868 -2.323 24.973 1.00 94.62 217 ILE A C 1
ATOM 1732 O O . ILE A 1 217 ? -11.861 -3.029 25.010 1.00 94.62 217 ILE A O 1
ATOM 1736 N N . LEU A 1 218 ? -13.695 -2.317 23.922 1.00 94.69 218 LEU A N 1
ATOM 1737 C CA . LEU A 1 218 ? -13.503 -3.155 22.735 1.00 94.69 218 LEU A CA 1
ATOM 1738 C C . LEU A 1 218 ? -12.132 -2.918 22.080 1.00 94.69 218 LEU A C 1
ATOM 1740 O O . LEU A 1 218 ? -11.390 -3.865 21.817 1.00 94.69 218 LEU A O 1
ATOM 1744 N N . LEU A 1 219 ? -11.780 -1.655 21.830 1.00 96.50 219 LEU A N 1
ATOM 1745 C CA . LEU A 1 219 ? -10.513 -1.291 21.192 1.00 96.50 219 LEU A CA 1
ATOM 1746 C C . LEU A 1 219 ? -9.304 -1.513 22.103 1.00 96.50 219 LEU A C 1
ATOM 1748 O O . LEU A 1 219 ? -8.233 -1.883 21.623 1.00 96.50 219 LEU A O 1
ATOM 1752 N N . PHE A 1 220 ? -9.464 -1.295 23.406 1.00 96.25 220 PHE A N 1
ATOM 1753 C CA . PHE A 1 220 ? -8.407 -1.497 24.386 1.00 96.25 220 PHE A CA 1
ATOM 1754 C C . PHE A 1 220 ? -8.075 -2.984 24.552 1.00 96.25 220 PHE A C 1
ATOM 1756 O O . PHE A 1 220 ? -6.901 -3.350 24.543 1.00 96.25 220 PHE A O 1
ATOM 1763 N N . ASN A 1 221 ? -9.088 -3.853 24.586 1.00 93.50 221 ASN A N 1
ATOM 1764 C CA . ASN A 1 221 ? -8.893 -5.303 24.607 1.00 93.50 221 ASN A CA 1
ATOM 1765 C C . ASN A 1 221 ? -8.173 -5.799 23.343 1.00 93.50 221 ASN A C 1
ATOM 1767 O O . ASN A 1 221 ? -7.239 -6.594 23.439 1.00 93.50 221 ASN A O 1
ATOM 1771 N N . GLU A 1 222 ? -8.545 -5.284 22.166 1.00 94.50 222 GLU A N 1
ATOM 1772 C CA . GLU A 1 222 ? -7.836 -5.576 20.912 1.00 94.50 222 GLU A CA 1
ATOM 1773 C C . GLU A 1 222 ? -6.367 -5.112 20.971 1.00 94.50 222 GLU A C 1
ATOM 1775 O O . GLU A 1 222 ? -5.474 -5.818 20.499 1.00 94.50 222 GLU A O 1
ATOM 1780 N N . ALA A 1 223 ? -6.091 -3.946 21.567 1.00 94.12 223 ALA A N 1
ATOM 1781 C CA . ALA A 1 223 ? -4.727 -3.449 21.745 1.00 94.12 223 ALA A CA 1
ATOM 1782 C C . ALA A 1 223 ? -3.899 -4.362 22.664 1.00 94.12 223 ALA A C 1
ATOM 1784 O O . ALA A 1 223 ? -2.794 -4.754 22.287 1.00 94.12 223 ALA A O 1
ATOM 1785 N N . ILE A 1 224 ? -4.441 -4.742 23.828 1.00 93.12 224 ILE A N 1
ATOM 1786 C CA . ILE A 1 224 ? -3.773 -5.638 24.785 1.00 93.12 224 ILE A CA 1
ATOM 1787 C C . ILE A 1 224 ? -3.493 -6.997 24.146 1.00 93.12 224 ILE A C 1
ATOM 1789 O O . ILE A 1 224 ? -2.360 -7.469 24.195 1.00 93.12 224 ILE A O 1
ATOM 1793 N N . SER A 1 225 ? -4.496 -7.607 23.506 1.00 90.25 225 SER A N 1
ATOM 1794 C CA . SER A 1 225 ? -4.356 -8.919 22.863 1.00 90.25 225 SER A CA 1
ATOM 1795 C C . SER A 1 225 ? -3.196 -8.945 21.863 1.00 90.25 225 SER A C 1
ATOM 1797 O O . SER A 1 225 ? -2.445 -9.917 21.794 1.00 90.25 225 SER A O 1
ATOM 1799 N N . ARG A 1 226 ? -2.990 -7.848 21.126 1.00 87.31 226 ARG A N 1
ATOM 1800 C CA . ARG A 1 226 ? -1.889 -7.717 20.164 1.00 87.31 226 ARG A CA 1
ATOM 1801 C C . ARG A 1 226 ? -0.525 -7.573 20.820 1.00 87.31 226 ARG A C 1
ATOM 1803 O O . ARG A 1 226 ? 0.429 -8.148 20.307 1.00 87.31 226 ARG A O 1
ATOM 1810 N N . VAL A 1 227 ? -0.429 -6.823 21.916 1.00 88.19 227 VAL A N 1
ATOM 1811 C CA . VAL A 1 227 ? 0.823 -6.710 22.678 1.00 88.19 227 VAL A CA 1
ATOM 1812 C C . VAL A 1 227 ? 1.194 -8.073 23.252 1.00 88.19 227 VAL A C 1
ATOM 1814 O O . VAL A 1 227 ? 2.290 -8.550 22.995 1.00 88.19 227 VAL A O 1
ATOM 1817 N N . LEU A 1 228 ? 0.251 -8.755 23.907 1.00 88.00 228 LEU A N 1
ATOM 1818 C CA . LEU A 1 228 ? 0.477 -10.095 24.455 1.00 88.00 228 LEU A CA 1
ATOM 1819 C C . LEU A 1 228 ? 0.870 -11.104 23.374 1.00 88.00 228 LEU A C 1
ATOM 1821 O O . LEU A 1 228 ? 1.775 -11.903 23.578 1.00 88.00 228 LEU A O 1
ATOM 1825 N N . LYS A 1 229 ? 0.239 -11.047 22.195 1.00 81.75 229 LYS A N 1
ATOM 1826 C CA . LYS A 1 229 ? 0.628 -11.898 21.067 1.00 81.75 229 LYS A CA 1
ATOM 1827 C C . LYS A 1 229 ? 2.085 -11.672 20.649 1.00 81.75 229 LYS A C 1
ATOM 1829 O O . LYS A 1 229 ? 2.734 -12.639 20.277 1.00 81.75 229 LYS A O 1
ATOM 1834 N N . ASN A 1 230 ? 2.590 -10.442 20.678 1.00 76.56 230 ASN A N 1
ATOM 1835 C CA . ASN A 1 230 ? 3.983 -10.167 20.317 1.00 76.56 230 ASN A CA 1
ATOM 1836 C C . ASN A 1 230 ? 4.982 -10.631 21.387 1.00 76.56 230 ASN A C 1
ATOM 1838 O O . ASN A 1 230 ? 6.108 -10.924 21.031 1.00 76.56 230 ASN A O 1
ATOM 1842 N N . GLU A 1 231 ? 4.584 -10.696 22.659 1.00 78.12 231 GLU A N 1
ATOM 1843 C CA . GLU A 1 231 ? 5.428 -11.225 23.746 1.00 78.12 231 GLU A CA 1
ATOM 1844 C C . GLU A 1 231 ? 5.471 -12.764 23.761 1.00 78.12 231 GLU A C 1
ATOM 1846 O O . GLU A 1 231 ? 6.409 -13.365 24.272 1.00 78.12 231 GLU A O 1
ATOM 1851 N N . LEU A 1 232 ? 4.427 -13.410 23.230 1.00 72.75 232 LEU A N 1
ATOM 1852 C CA . LEU A 1 232 ? 4.287 -14.870 23.197 1.00 72.75 232 LEU A CA 1
ATOM 1853 C C . LEU A 1 232 ? 4.877 -15.532 21.936 1.00 72.75 232 LEU A C 1
ATOM 1855 O O . LEU A 1 232 ? 4.925 -16.760 21.893 1.00 72.75 232 LEU A O 1
ATOM 1859 N N . ASN A 1 233 ? 5.263 -14.757 20.914 1.00 56.28 233 ASN A N 1
ATOM 1860 C CA . ASN A 1 233 ? 5.905 -15.244 19.680 1.00 56.28 233 ASN A CA 1
ATOM 1861 C C . ASN A 1 233 ? 7.361 -14.793 19.623 1.00 56.28 233 ASN A C 1
ATOM 1863 O O . ASN A 1 233 ? 8.181 -15.570 19.091 1.00 56.28 233 ASN A O 1
#

Sequence (233 aa):
YVSCGLDEVRVPLMAIVDYLGFRLTAMSLLPVGRDTLVYGTMDAGKTIRNDNQRVGKLMKKTAEIMNLRPHICGHTTLYSAADVEGHIGRDGRMYLLDFSRAFPPTTPDKRFHMGHLYQLFRPEFVCRYPVPLCPDAFSGFTKDDPKRREFNEHIVQATKDLKGRVLSQLVAYLGNEVEKGPLENFSVSRAFHKFGVNLRFIGLALQRPTITRTVYILLFNEAISRVLKNELN

InterPro domains:
  IPR025697 CLU domain [PF13236] (3-106)
  IPR025697 CLU domain [PS51823] (1-110)
  IPR027523 CLU domain containing protein [PTHR12601] (6-232)

Radius of gyration: 19.97 Å; chains: 1; bounding box: 48×45×51 Å

Secondary structure (DSSP, 8-state):
-GGG--TT-B---EEEEEETTEEEEEE---S--GGGEEEE-SSTTSS-EE--HHHHHHHHHHHHHHTBPPEEETTEEESS-TT-EEEE-TTS-EEEE-GGGSSPBPPPPTTSTTGGGT-BPPHHHHTTSSS-B-TTTTSSTTTT-TTHHHHHHHHHHHHHHIIIIIHHHHHHHHHHHHHTS--TT--HHHHHHHTT--GGGHHHHHT-TT--HHHHHHHHHHHHHHHHHHHH-